Protein AF-X1C363-F1 (afdb_monomer)

Structure (mmCIF, N/CA/C/O backbone):
data_AF-X1C363-F1
#
_entry.id   AF-X1C363-F1
#
loop_
_atom_site.group_PDB
_atom_site.id
_atom_site.type_symbol
_atom_site.label_atom_id
_atom_site.label_alt_id
_atom_site.label_comp_id
_atom_site.label_asym_id
_atom_site.label_entity_id
_atom_site.label_seq_id
_atom_site.pdbx_PDB_ins_code
_atom_site.Cartn_x
_atom_site.Cartn_y
_atom_site.Cartn_z
_atom_site.occupancy
_atom_site.B_iso_or_equiv
_atom_site.auth_seq_id
_atom_site.auth_comp_id
_atom_site.auth_asym_id
_atom_site.auth_atom_id
_atom_site.pdbx_PDB_model_num
ATOM 1 N N . MET A 1 1 ? -0.419 -9.107 3.868 1.00 95.88 1 MET A N 1
ATOM 2 C CA . MET A 1 1 ? -1.852 -9.130 3.495 1.00 95.88 1 MET A CA 1
ATOM 3 C C . MET A 1 1 ? -2.710 -9.905 4.497 1.00 95.88 1 MET A C 1
ATOM 5 O O . MET A 1 1 ? -3.537 -9.276 5.135 1.00 95.88 1 MET A O 1
ATOM 9 N N . TYR A 1 2 ? -2.477 -11.207 4.721 1.00 97.81 2 TYR A N 1
ATOM 10 C CA . TYR A 1 2 ? -3.294 -12.046 5.625 1.00 97.81 2 TYR A CA 1
ATOM 11 C C . TYR A 1 2 ? -3.628 -11.399 6.986 1.00 97.81 2 TYR A C 1
ATOM 13 O O . TYR A 1 2 ? -4.797 -11.293 7.347 1.00 97.81 2 TYR A O 1
ATOM 21 N N . LEU A 1 3 ? -2.616 -10.920 7.725 1.00 97.12 3 LEU A N 1
ATOM 22 C CA . LEU A 1 3 ? -2.814 -10.309 9.049 1.00 97.12 3 LEU A CA 1
ATOM 23 C C . LEU A 1 3 ? -3.705 -9.060 9.011 1.00 97.12 3 LEU A C 1
ATOM 25 O O . LEU A 1 3 ? -4.521 -8.877 9.908 1.00 97.12 3 LEU A O 1
ATOM 29 N N . LEU A 1 4 ? -3.571 -8.232 7.970 1.00 97.44 4 LEU A N 1
ATOM 30 C CA . LEU A 1 4 ? -4.402 -7.045 7.766 1.00 97.44 4 LEU A CA 1
ATOM 31 C C . LEU A 1 4 ? -5.864 -7.445 7.574 1.00 97.44 4 LEU A C 1
ATOM 33 O O . LEU A 1 4 ? -6.743 -6.985 8.291 1.00 97.44 4 LEU A O 1
ATOM 37 N N . THR A 1 5 ? -6.119 -8.329 6.616 1.00 97.06 5 THR A N 1
ATOM 38 C CA . THR A 1 5 ? -7.475 -8.701 6.203 1.00 97.06 5 THR A CA 1
ATOM 39 C C . THR A 1 5 ? -8.186 -9.593 7.216 1.00 97.06 5 THR A C 1
ATOM 41 O O . THR A 1 5 ? -9.412 -9.566 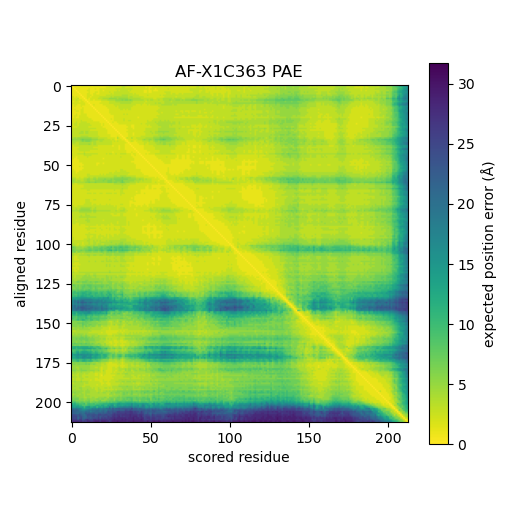7.294 1.00 97.06 5 THR A O 1
ATOM 44 N N . ARG A 1 6 ? -7.444 -10.336 8.049 1.00 97.00 6 ARG A N 1
ATOM 45 C CA . ARG A 1 6 ? -8.011 -11.165 9.127 1.00 97.00 6 ARG A CA 1
ATOM 46 C C . ARG A 1 6 ? -8.767 -10.343 10.164 1.00 97.00 6 ARG A C 1
ATOM 48 O O . ARG A 1 6 ? -9.743 -10.839 10.718 1.00 97.00 6 ARG A O 1
ATOM 55 N N . GLU A 1 7 ? -8.353 -9.101 10.397 1.00 95.19 7 GLU A N 1
ATOM 56 C CA . GLU A 1 7 ? -9.025 -8.189 11.331 1.00 95.19 7 GLU A CA 1
ATOM 57 C C . GLU A 1 7 ? -10.417 -7.746 10.836 1.00 95.19 7 GLU A C 1
ATOM 59 O O . GLU A 1 7 ? -11.214 -7.271 11.643 1.00 95.19 7 GLU A O 1
ATOM 64 N N . PHE A 1 8 ? -10.726 -7.922 9.543 1.00 93.81 8 PHE A N 1
ATOM 65 C CA . PHE A 1 8 ? -11.984 -7.477 8.926 1.00 93.81 8 PHE A CA 1
ATOM 66 C C . PHE A 1 8 ? -12.856 -8.625 8.399 1.00 93.81 8 PHE A C 1
ATOM 68 O O . PHE A 1 8 ? -14.076 -8.561 8.508 1.00 93.81 8 PHE A O 1
ATOM 75 N N . PHE A 1 9 ? -12.247 -9.672 7.833 1.00 93.31 9 PHE A N 1
ATOM 76 C CA . PHE A 1 9 ? -12.953 -10.687 7.035 1.00 93.31 9 PHE A CA 1
ATOM 77 C C . PHE A 1 9 ? -12.790 -12.124 7.558 1.00 93.31 9 PHE A C 1
ATOM 79 O O . PHE A 1 9 ? -13.155 -13.087 6.881 1.00 93.31 9 PHE A O 1
ATOM 86 N N . GLY A 1 10 ? -12.224 -12.292 8.757 1.00 95.38 10 GLY A N 1
ATOM 87 C CA . GLY A 1 10 ? -11.993 -13.605 9.360 1.00 95.38 10 GLY A CA 1
ATOM 88 C C . GLY A 1 10 ? -10.940 -14.441 8.622 1.00 95.38 10 GLY A C 1
ATOM 89 O O . GLY A 1 10 ? -10.137 -13.927 7.844 1.00 95.38 10 GLY A O 1
ATOM 90 N N . TYR A 1 11 ? -10.918 -15.748 8.900 1.00 96.44 11 TYR A N 1
ATOM 91 C CA . TYR A 1 11 ? -9.894 -16.667 8.383 1.00 96.44 11 TYR A CA 1
ATOM 92 C C . TYR A 1 11 ? -9.943 -16.813 6.855 1.00 96.44 11 TYR A C 1
ATOM 94 O O . TYR A 1 11 ? -8.943 -16.573 6.181 1.00 96.44 11 TYR A O 1
ATOM 102 N N . PHE A 1 12 ? -11.109 -17.163 6.302 1.00 95.81 12 PHE A N 1
ATOM 103 C CA . PHE A 1 12 ? -11.252 -17.433 4.869 1.00 95.81 12 PHE A CA 1
ATOM 104 C C . PHE A 1 12 ? -11.033 -16.186 4.015 1.00 95.81 12 PHE A C 1
ATOM 106 O O . PHE A 1 12 ? -10.294 -16.247 3.036 1.00 95.81 12 PHE A O 1
ATOM 113 N N . GLY A 1 13 ? -11.599 -15.041 4.415 1.00 94.50 13 GLY A N 1
ATOM 114 C CA . GLY A 1 13 ? -11.367 -13.780 3.711 1.00 94.50 13 GLY A CA 1
ATOM 115 C C . GLY A 1 13 ? -9.886 -13.409 3.698 1.00 94.50 13 GLY A C 1
ATOM 116 O O . GLY A 1 13 ? -9.344 -13.053 2.656 1.00 94.50 13 GLY A O 1
ATOM 117 N N . ALA A 1 14 ? -9.193 -13.594 4.824 1.00 96.75 14 ALA A N 1
ATOM 118 C CA . ALA A 1 14 ? -7.766 -13.324 4.901 1.00 96.75 14 ALA A CA 1
ATOM 119 C C . ALA A 1 14 ? -6.911 -14.252 4.037 1.00 96.75 14 ALA A C 1
ATOM 121 O O . ALA A 1 14 ? -5.946 -13.791 3.425 1.00 96.75 14 ALA A O 1
ATOM 122 N N . LEU A 1 15 ? -7.250 -15.543 3.992 1.00 97.56 15 LEU A N 1
ATOM 123 C CA . LEU A 1 15 ? -6.563 -16.520 3.155 1.00 97.56 15 LEU A CA 1
ATOM 124 C C . LEU A 1 15 ? -6.723 -16.169 1.671 1.00 97.56 15 LEU A C 1
ATOM 126 O O . LEU A 1 15 ? -5.725 -16.069 0.962 1.00 97.56 15 LEU A O 1
ATOM 130 N N . ILE A 1 16 ? -7.956 -15.904 1.227 1.00 95.81 16 ILE A N 1
ATOM 131 C CA . ILE A 1 16 ? -8.254 -15.529 -0.162 1.00 95.81 16 ILE A CA 1
ATOM 132 C C . ILE A 1 16 ? -7.508 -14.245 -0.538 1.00 95.81 16 ILE A C 1
ATOM 134 O O . ILE A 1 16 ? -6.807 -14.222 -1.548 1.00 95.81 16 ILE A O 1
ATOM 138 N N . SER A 1 17 ? -7.577 -13.198 0.291 1.00 95.81 17 SER A N 1
ATOM 139 C CA . SER A 1 17 ? -6.848 -11.952 0.032 1.00 95.81 17 SER A CA 1
ATOM 140 C C . SER A 1 17 ? -5.336 -12.161 -0.041 1.00 95.81 17 SER A C 1
ATOM 142 O O . SER A 1 17 ? -4.678 -11.547 -0.875 1.00 95.81 17 SER A O 1
ATOM 144 N N . ALA A 1 18 ? -4.764 -13.022 0.805 1.00 96.81 18 ALA A N 1
ATOM 145 C CA . ALA A 1 18 ? -3.335 -13.317 0.775 1.00 96.81 18 ALA A CA 1
ATOM 146 C C . ALA A 1 18 ? -2.914 -14.065 -0.497 1.00 96.81 18 ALA A C 1
ATOM 148 O O . ALA A 1 18 ? -1.895 -13.708 -1.082 1.00 96.81 18 ALA A O 1
ATOM 149 N N . ILE A 1 19 ? -3.710 -15.041 -0.945 1.00 96.62 19 ILE A N 1
ATOM 150 C CA . ILE A 1 19 ? -3.474 -15.776 -2.196 1.00 96.62 19 ILE A CA 1
ATOM 151 C C . ILE A 1 19 ? -3.511 -14.807 -3.381 1.00 96.62 19 ILE A C 1
ATOM 153 O O . ILE A 1 19 ? -2.542 -14.721 -4.129 1.00 96.62 19 ILE A O 1
ATOM 157 N N . PHE A 1 20 ? -4.580 -14.019 -3.517 1.00 95.94 20 PHE A N 1
ATOM 158 C CA . PHE A 1 20 ? -4.697 -13.046 -4.608 1.00 95.94 20 PHE A CA 1
ATOM 159 C C . PHE A 1 20 ? -3.568 -12.016 -4.579 1.00 95.94 20 PHE A C 1
ATOM 161 O O . PHE A 1 20 ? -3.066 -11.631 -5.630 1.00 95.94 20 PHE A O 1
ATOM 168 N N . TYR A 1 21 ? -3.133 -11.601 -3.389 1.00 95.88 21 TYR A N 1
ATOM 169 C CA . TYR A 1 21 ? -2.013 -10.681 -3.256 1.00 95.88 21 TYR A CA 1
ATOM 170 C C . TYR A 1 21 ? -0.701 -11.283 -3.759 1.00 95.88 21 TYR A C 1
ATOM 172 O O . TYR A 1 21 ? -0.023 -10.664 -4.566 1.00 95.88 21 TYR A O 1
ATOM 180 N N . ILE A 1 22 ? -0.349 -12.494 -3.319 1.00 95.25 22 ILE A N 1
ATOM 181 C CA . ILE A 1 22 ? 0.896 -13.163 -3.729 1.00 95.25 22 ILE A CA 1
ATOM 182 C C . ILE A 1 22 ? 0.913 -13.383 -5.244 1.00 95.25 22 ILE A C 1
ATOM 184 O O . ILE A 1 22 ? 1.906 -13.066 -5.892 1.00 95.25 22 ILE A O 1
ATOM 188 N N . TYR A 1 23 ? -0.201 -13.857 -5.805 1.00 95.31 23 TYR A N 1
ATOM 189 C CA . TYR A 1 23 ? -0.328 -14.178 -7.227 1.00 95.31 23 TYR A CA 1
ATOM 190 C C . TYR A 1 23 ? -0.755 -12.994 -8.106 1.00 95.31 23 TYR A C 1
ATOM 192 O O . TYR A 1 23 ? -1.193 -13.203 -9.237 1.00 95.31 23 TYR A O 1
ATOM 200 N N . ALA A 1 24 ? -0.661 -11.753 -7.618 1.00 95.06 24 ALA A N 1
ATOM 201 C CA . ALA A 1 24 ? -0.866 -10.579 -8.460 1.00 95.06 24 ALA A CA 1
ATOM 202 C C . ALA A 1 24 ? 0.147 -10.600 -9.625 1.00 95.06 24 ALA A C 1
ATOM 204 O O . ALA A 1 24 ? 1.350 -10.636 -9.360 1.00 95.06 24 ALA A O 1
ATOM 205 N N . PRO A 1 25 ? -0.287 -10.568 -10.903 1.00 94.25 25 PRO A N 1
ATOM 206 C CA . PRO A 1 25 ? 0.628 -10.732 -12.038 1.00 94.25 25 PRO A CA 1
ATOM 207 C C . PRO A 1 25 ? 1.756 -9.701 -12.069 1.00 94.25 25 PRO A C 1
ATOM 209 O O . PRO A 1 25 ? 2.871 -10.020 -12.472 1.00 94.25 25 PRO A O 1
ATOM 212 N N . TYR A 1 26 ? 1.489 -8.489 -11.577 1.00 92.88 26 TYR A N 1
ATOM 213 C CA . TYR A 1 26 ? 2.479 -7.419 -11.497 1.00 92.88 26 TYR A CA 1
ATOM 214 C C . TYR A 1 26 ? 3.708 -7.794 -10.653 1.00 92.88 26 TYR A C 1
ATOM 216 O O . TYR A 1 26 ? 4.823 -7.447 -11.021 1.00 92.88 26 TYR A O 1
ATOM 224 N N . HIS A 1 27 ? 3.549 -8.596 -9.593 1.00 94.69 27 HIS A N 1
ATOM 225 C CA . HIS A 1 27 ? 4.689 -9.104 -8.820 1.00 94.69 27 HIS A CA 1
ATOM 226 C C . HIS A 1 27 ? 5.633 -9.956 -9.673 1.00 94.69 27 HIS A C 1
ATOM 228 O O . HIS A 1 27 ? 6.851 -9.864 -9.542 1.00 94.69 27 HIS A O 1
ATOM 234 N N . ALA A 1 28 ? 5.077 -10.781 -10.562 1.00 93.75 28 ALA A N 1
ATOM 235 C CA . ALA A 1 28 ? 5.878 -11.586 -11.471 1.00 93.75 28 ALA A CA 1
ATOM 236 C C . ALA A 1 28 ? 6.580 -10.706 -12.516 1.00 93.75 28 ALA A C 1
ATOM 238 O O . ALA A 1 28 ? 7.719 -10.988 -12.873 1.00 93.75 28 ALA A O 1
ATOM 239 N N . VAL A 1 29 ? 5.932 -9.636 -12.989 1.00 94.31 29 VAL A N 1
ATOM 240 C CA . VAL A 1 29 ? 6.547 -8.686 -13.931 1.00 94.31 29 VAL A CA 1
ATOM 241 C C . VAL A 1 29 ? 7.722 -7.975 -13.265 1.00 94.31 29 VAL A C 1
ATOM 243 O O . VAL A 1 29 ? 8.815 -7.943 -13.827 1.00 94.31 29 VAL A O 1
ATOM 246 N N . ASP A 1 30 ? 7.543 -7.482 -12.041 1.00 93.44 30 ASP A N 1
ATOM 247 C CA . ASP A 1 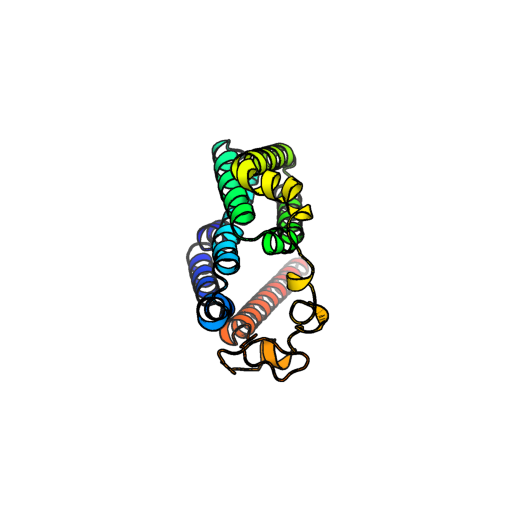30 ? 8.605 -6.788 -11.314 1.00 93.44 30 ASP A CA 1
ATOM 248 C C . A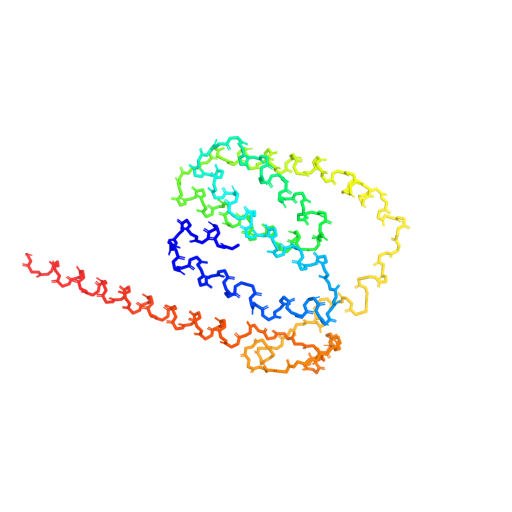SP A 1 30 ? 9.820 -7.675 -11.057 1.00 93.44 30 ASP A C 1
ATOM 250 O O . ASP A 1 30 ? 10.950 -7.224 -11.234 1.00 93.44 30 ASP A O 1
ATOM 254 N N . VAL A 1 31 ? 9.610 -8.942 -10.695 1.00 94.25 31 VAL A N 1
ATOM 255 C CA . VAL A 1 31 ? 10.710 -9.866 -10.388 1.00 94.25 31 VAL A CA 1
ATOM 256 C C . VAL A 1 31 ? 11.355 -10.433 -11.654 1.00 94.25 31 VAL A C 1
ATOM 258 O O . VAL A 1 31 ? 12.578 -10.419 -11.766 1.00 94.25 31 VAL A O 1
ATOM 261 N N . TYR A 1 32 ? 10.562 -10.942 -12.601 1.00 93.81 32 TYR A N 1
ATOM 262 C CA . TYR A 1 32 ? 11.073 -11.745 -13.721 1.00 93.81 32 TYR A CA 1
ATOM 263 C C . TYR A 1 32 ? 11.277 -10.969 -15.022 1.00 93.81 32 TYR A C 1
ATOM 265 O O . TYR A 1 32 ? 12.041 -11.426 -15.868 1.00 93.81 32 TYR A O 1
ATOM 273 N N . VAL A 1 33 ? 10.595 -9.837 -15.210 1.00 93.50 33 VAL A N 1
ATOM 274 C CA . VAL A 1 33 ? 10.723 -9.019 -16.429 1.00 93.50 33 VAL A CA 1
ATOM 275 C C . VAL A 1 33 ? 11.575 -7.789 -16.155 1.00 93.50 33 VAL A C 1
ATOM 277 O O . VAL A 1 33 ? 12.562 -7.555 -16.843 1.00 93.50 33 VAL A O 1
ATOM 280 N N . ARG A 1 34 ? 11.223 -7.015 -15.125 1.00 91.94 34 ARG A N 1
ATOM 281 C CA . ARG A 1 34 ? 11.892 -5.744 -14.818 1.00 91.94 34 ARG A CA 1
ATOM 282 C C . ARG A 1 34 ? 13.112 -5.900 -13.916 1.00 91.94 34 ARG A C 1
ATOM 284 O O . ARG A 1 34 ? 13.942 -4.999 -13.875 1.00 91.94 34 ARG A O 1
ATOM 291 N N . GLY A 1 35 ? 13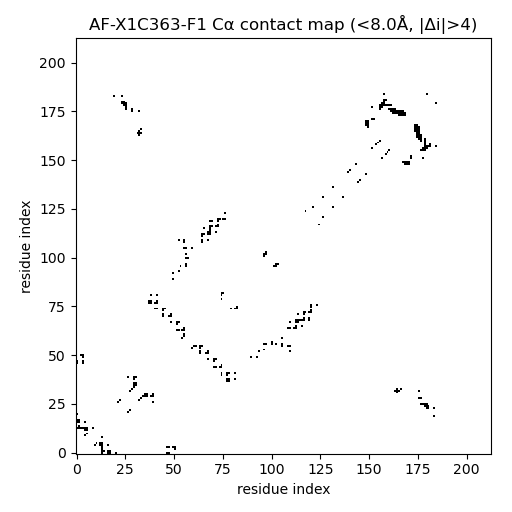.201 -6.991 -13.153 1.00 92.00 35 GLY A N 1
ATOM 292 C CA . GLY A 1 35 ? 14.227 -7.157 -12.119 1.00 92.00 35 GLY A CA 1
ATOM 293 C C . GLY A 1 35 ? 14.191 -6.060 -11.041 1.00 92.00 35 GLY A C 1
ATOM 294 O O . GLY A 1 35 ? 15.199 -5.804 -10.385 1.00 92.00 35 GLY A O 1
ATOM 295 N N . SER A 1 36 ? 13.046 -5.396 -10.846 1.00 92.00 36 SER A N 1
ATOM 296 C CA . SER A 1 36 ? 12.873 -4.249 -9.948 1.00 92.00 36 SER A CA 1
ATOM 297 C C . SER A 1 36 ? 12.622 -4.709 -8.509 1.00 92.00 36 SER A C 1
ATOM 299 O O . SER A 1 36 ? 11.562 -4.482 -7.926 1.00 92.00 36 SER A O 1
ATOM 301 N N . LEU A 1 37 ? 13.611 -5.379 -7.912 1.00 93.38 37 LEU A N 1
ATOM 302 C CA . LEU A 1 37 ? 13.497 -5.949 -6.560 1.00 93.38 37 LEU A CA 1
ATOM 303 C C . LEU A 1 37 ? 13.205 -4.892 -5.482 1.00 93.38 37 LEU A C 1
ATOM 305 O O . LEU A 1 37 ? 12.528 -5.174 -4.496 1.00 93.38 37 LEU A O 1
ATOM 309 N N . ASN A 1 38 ? 13.686 -3.668 -5.692 1.00 93.19 38 ASN A N 1
ATOM 310 C CA . ASN A 1 38 ? 13.411 -2.511 -4.848 1.00 93.19 38 ASN A CA 1
ATOM 311 C C . ASN A 1 38 ? 11.909 -2.162 -4.792 1.00 93.19 38 ASN A C 1
ATOM 313 O O . ASN A 1 38 ? 11.379 -1.933 -3.707 1.00 93.19 38 ASN A O 1
ATOM 317 N N . GLU A 1 39 ? 11.218 -2.164 -5.937 1.00 94.31 39 GLU A N 1
ATOM 318 C CA . GLU A 1 39 ? 9.767 -1.954 -6.035 1.00 94.31 39 GLU A CA 1
ATOM 319 C C . GLU A 1 39 ? 9.018 -3.154 -5.444 1.00 94.31 39 GLU A C 1
ATOM 321 O O . GLU A 1 39 ? 8.114 -2.990 -4.621 1.00 94.31 39 GLU A O 1
ATOM 326 N N . PHE A 1 40 ? 9.475 -4.367 -5.767 1.00 95.19 40 PHE A N 1
ATOM 327 C CA . PHE A 1 40 ? 8.886 -5.602 -5.262 1.00 95.19 40 PHE A CA 1
ATOM 328 C C . PHE A 1 40 ? 8.884 -5.679 -3.724 1.00 95.19 40 PHE A C 1
ATOM 330 O O . PHE A 1 40 ? 7.874 -6.045 -3.117 1.00 95.19 40 PHE A O 1
ATOM 337 N N . PHE A 1 41 ? 9.973 -5.277 -3.057 1.00 95.12 41 PHE A N 1
ATOM 338 C CA . PHE A 1 41 ? 10.024 -5.251 -1.593 1.00 95.12 41 PHE A CA 1
ATOM 339 C C . PHE A 1 41 ? 9.024 -4.273 -0.971 1.00 95.12 41 PHE A C 1
ATOM 341 O O . PHE A 1 41 ? 8.489 -4.562 0.102 1.00 95.12 41 PHE A O 1
ATOM 348 N N . CYS A 1 42 ? 8.683 -3.167 -1.640 1.00 96.00 42 CYS A N 1
ATOM 349 C CA . CYS A 1 42 ? 7.651 -2.255 -1.147 1.00 96.00 42 CYS A CA 1
ATOM 350 C C . CYS A 1 42 ? 6.299 -2.954 -0.966 1.00 96.00 42 CYS A C 1
ATOM 352 O O . CYS A 1 42 ? 5.602 -2.678 0.013 1.00 96.00 42 CYS A O 1
ATOM 354 N N . PHE A 1 43 ? 5.948 -3.913 -1.827 1.00 94.94 43 PHE A N 1
ATOM 355 C CA . PHE A 1 43 ? 4.718 -4.696 -1.682 1.00 94.94 43 PHE A CA 1
ATOM 356 C C . PHE A 1 43 ? 4.711 -5.572 -0.419 1.00 94.94 43 PHE A C 1
ATOM 358 O O . PHE A 1 43 ? 3.662 -5.840 0.161 1.00 94.94 43 PHE A O 1
ATOM 365 N N . ILE A 1 44 ? 5.863 -5.951 0.127 1.00 94.69 44 ILE A N 1
ATOM 366 C CA . ILE A 1 44 ? 5.897 -6.639 1.425 1.00 94.69 44 ILE A CA 1
ATOM 367 C C . ILE A 1 44 ? 5.503 -5.666 2.546 1.00 94.69 44 ILE A C 1
ATOM 369 O O . ILE A 1 44 ? 4.681 -5.991 3.413 1.00 94.69 44 ILE A O 1
ATOM 373 N N . TRP A 1 45 ? 6.063 -4.456 2.510 1.00 96.62 45 TRP A N 1
ATOM 374 C CA . TRP A 1 45 ? 5.918 -3.464 3.575 1.00 96.62 45 TRP A CA 1
ATOM 375 C C . TRP A 1 45 ? 4.545 -2.796 3.588 1.00 96.62 45 TRP A C 1
ATOM 377 O O . TRP A 1 45 ? 4.018 -2.528 4.664 1.00 96.62 45 TRP A O 1
ATOM 387 N N . LEU A 1 46 ? 3.913 -2.578 2.432 1.00 96.31 46 LEU A N 1
ATOM 388 C CA . LEU A 1 46 ? 2.650 -1.836 2.344 1.00 96.31 46 LEU A CA 1
ATOM 389 C C . LEU A 1 46 ? 1.506 -2.459 3.170 1.00 96.31 46 LEU A C 1
ATOM 391 O O . LEU A 1 46 ? 0.961 -1.770 4.040 1.00 96.31 46 LEU A O 1
ATOM 395 N N . PRO A 1 47 ? 1.152 -3.754 3.025 1.00 97.19 47 PRO A N 1
ATOM 396 C CA . PRO A 1 47 ? 0.141 -4.370 3.883 1.00 97.19 47 PRO A CA 1
ATOM 397 C C . PRO A 1 47 ? 0.543 -4.393 5.362 1.00 97.19 47 PRO A C 1
ATOM 399 O O . PRO A 1 47 ? -0.329 -4.362 6.231 1.00 97.19 47 PRO A O 1
ATOM 402 N N . ALA A 1 48 ? 1.844 -4.479 5.654 1.00 97.88 48 ALA A N 1
ATOM 403 C CA . ALA A 1 48 ? 2.365 -4.490 7.016 1.00 97.88 48 ALA A CA 1
ATOM 404 C C . ALA A 1 48 ? 2.217 -3.113 7.687 1.00 97.88 48 ALA A C 1
ATOM 406 O O . ALA A 1 48 ? 1.806 -3.045 8.844 1.00 97.88 48 ALA A O 1
ATOM 407 N N . ILE A 1 49 ? 2.445 -2.024 6.943 1.00 98.31 49 ILE A N 1
ATOM 408 C CA . ILE A 1 49 ? 2.205 -0.639 7.371 1.00 98.31 49 ILE A CA 1
ATOM 409 C C . ILE A 1 49 ? 0.719 -0.430 7.656 1.00 98.31 49 ILE A C 1
ATOM 411 O O . ILE A 1 49 ? 0.366 0.006 8.751 1.00 98.31 49 ILE A O 1
ATOM 415 N N . PHE A 1 50 ? -0.169 -0.798 6.725 1.00 98.19 50 PHE A N 1
ATOM 416 C CA . PHE A 1 50 ? -1.615 -0.662 6.937 1.00 98.19 50 PHE A CA 1
ATOM 417 C C . PHE A 1 50 ? -2.097 -1.434 8.171 1.00 98.19 50 PHE A C 1
ATOM 419 O O . PHE A 1 50 ? -2.908 -0.919 8.947 1.00 98.19 50 PHE A O 1
ATOM 426 N N . TRP A 1 51 ? -1.564 -2.641 8.384 1.00 98.38 51 TRP A N 1
ATOM 427 C CA . TRP A 1 51 ? -1.867 -3.453 9.561 1.00 98.38 51 TRP A CA 1
ATOM 428 C C . TRP A 1 51 ? -1.326 -2.822 10.846 1.00 98.38 51 TRP A C 1
ATOM 430 O O . TRP A 1 51 ? -2.070 -2.695 11.816 1.00 98.38 51 TRP A O 1
ATOM 440 N N . ALA A 1 52 ? -0.072 -2.369 10.858 1.00 98.12 52 ALA A N 1
ATOM 441 C CA . ALA A 1 52 ? 0.533 -1.737 12.026 1.00 98.12 52 ALA A CA 1
ATOM 442 C C . ALA A 1 52 ? -0.198 -0.442 12.415 1.00 98.12 52 ALA A C 1
ATOM 444 O O . ALA A 1 52 ? -0.470 -0.239 13.597 1.00 98.12 52 ALA A O 1
ATOM 445 N N . ILE A 1 53 ? -0.606 0.381 11.439 1.00 98.12 53 ILE A N 1
ATOM 446 C CA . ILE A 1 53 ? -1.456 1.560 11.673 1.00 98.12 53 ILE A CA 1
ATOM 447 C C . ILE A 1 53 ? -2.782 1.133 12.304 1.00 98.12 53 ILE A C 1
ATOM 449 O O . ILE A 1 53 ? -3.175 1.685 13.329 1.00 98.12 53 ILE A O 1
ATOM 453 N N . TYR A 1 54 ? -3.458 0.126 11.742 1.00 97.94 54 TYR A N 1
ATOM 454 C CA . TYR A 1 54 ? -4.721 -0.365 12.294 1.00 97.94 54 TYR A CA 1
ATOM 455 C C . TYR A 1 54 ? -4.577 -0.816 13.753 1.00 97.94 54 TYR A C 1
ATOM 457 O O . TYR A 1 54 ? -5.359 -0.402 14.610 1.00 97.94 54 TYR A O 1
ATOM 465 N N . LYS A 1 55 ? -3.551 -1.616 14.061 1.00 97.50 55 LYS A N 1
ATOM 466 C CA . LYS A 1 55 ? -3.294 -2.094 15.425 1.00 97.50 55 LYS A CA 1
ATOM 467 C C . LYS A 1 55 ? -2.919 -0.960 16.373 1.00 97.50 55 LYS A C 1
ATOM 469 O O . LYS A 1 55 ? -3.403 -0.945 17.503 1.00 97.50 55 LYS A O 1
ATOM 474 N N . LEU A 1 56 ? -2.130 0.012 15.914 1.00 97.19 56 LEU A N 1
ATOM 475 C CA . LEU A 1 56 ? -1.771 1.190 16.699 1.00 97.19 56 LEU A CA 1
ATOM 476 C C . LEU A 1 56 ? -3.004 2.039 17.040 1.00 97.19 56 LEU A C 1
ATOM 478 O O . LEU A 1 56 ? -3.162 2.434 18.191 1.00 97.19 56 LEU A O 1
ATOM 482 N N . VAL A 1 57 ? -3.904 2.277 16.079 1.00 96.75 57 VAL A N 1
ATOM 483 C CA . VAL A 1 57 ? -5.137 3.056 16.300 1.00 96.75 57 VAL A CA 1
ATOM 484 C C . VAL A 1 57 ? -6.130 2.295 17.186 1.00 96.75 57 VAL A C 1
ATOM 486 O O . VAL A 1 57 ? -6.756 2.885 18.067 1.00 96.75 57 VAL A O 1
ATOM 489 N N . LYS A 1 58 ? -6.280 0.983 16.980 1.00 95.88 58 LYS A N 1
ATOM 490 C CA . LYS A 1 58 ? -7.224 0.147 17.734 1.00 95.88 58 LYS A CA 1
ATOM 491 C C . LYS A 1 58 ? -6.772 -0.075 19.177 1.00 95.88 58 LYS A C 1
ATOM 493 O O . LYS A 1 58 ? -7.566 0.152 20.090 1.00 95.88 58 LYS A O 1
ATOM 498 N N . GLU A 1 59 ? -5.524 -0.500 19.378 1.00 94.75 59 GLU A N 1
ATOM 499 C CA . GLU A 1 59 ? -5.011 -0.968 20.674 1.00 94.75 59 GLU A CA 1
ATOM 500 C C . GLU A 1 59 ? -4.197 0.072 21.450 1.00 94.75 59 GLU A C 1
ATOM 502 O O . GLU A 1 59 ? -4.020 -0.101 22.651 1.00 94.75 59 GLU A O 1
ATOM 507 N N . GLU A 1 60 ? -3.673 1.118 20.799 1.00 92.00 60 GLU A N 1
ATOM 508 C CA . GLU A 1 60 ? -2.882 2.193 21.432 1.00 92.00 60 GLU A CA 1
ATOM 509 C C . GLU A 1 60 ? -1.629 1.706 22.194 1.00 92.00 60 GLU A C 1
ATOM 511 O O . GLU A 1 60 ? -1.062 2.412 23.030 1.00 92.00 60 GLU A O 1
ATOM 516 N N . LYS A 1 61 ? -1.147 0.493 21.892 1.00 93.81 61 LYS A N 1
ATOM 517 C CA . LYS A 1 61 ? 0.046 -0.082 22.528 1.00 93.81 61 LYS A CA 1
ATOM 518 C C . LYS A 1 61 ? 1.328 0.472 21.913 1.00 93.81 61 LYS A C 1
ATOM 520 O O . LYS A 1 61 ? 1.499 0.469 20.694 1.00 93.81 61 LYS A O 1
ATOM 525 N N . LYS A 1 62 ? 2.291 0.821 22.774 1.00 92.81 62 LYS A N 1
ATOM 526 C CA . LYS A 1 62 ? 3.602 1.369 22.377 1.00 92.81 62 LYS A CA 1
ATOM 527 C C . LYS A 1 62 ? 4.404 0.449 21.452 1.00 92.81 62 LYS A C 1
ATOM 529 O O . LYS A 1 62 ? 5.156 0.947 20.627 1.00 92.81 62 LYS A O 1
ATOM 534 N N . ILE A 1 63 ? 4.225 -0.873 21.535 1.00 96.69 63 ILE A N 1
ATOM 535 C CA . ILE A 1 63 ? 4.916 -1.821 20.645 1.00 96.69 63 ILE A CA 1
ATOM 536 C C . ILE A 1 63 ? 4.628 -1.543 19.161 1.00 96.69 63 ILE A C 1
ATOM 538 O O . ILE A 1 63 ? 5.525 -1.647 18.329 1.00 96.69 63 ILE A O 1
ATOM 542 N N . PHE A 1 64 ? 3.407 -1.108 18.827 1.00 97.06 64 PHE A N 1
ATOM 543 C CA . PHE A 1 64 ? 3.039 -0.811 17.444 1.00 97.06 64 PHE A CA 1
ATOM 544 C C . PHE A 1 64 ? 3.661 0.485 16.921 1.00 97.06 64 PHE A C 1
ATOM 546 O O . PHE A 1 64 ? 3.759 0.637 15.709 1.00 97.06 64 PHE A O 1
ATOM 553 N N . ILE A 1 65 ? 4.147 1.369 17.802 1.00 97.44 65 ILE A N 1
ATOM 554 C CA . ILE A 1 65 ? 4.954 2.531 17.402 1.00 97.44 65 ILE A CA 1
ATOM 555 C C . ILE A 1 65 ? 6.252 2.027 16.772 1.00 97.44 65 ILE A C 1
ATOM 557 O O . ILE A 1 65 ? 6.572 2.379 15.640 1.00 97.44 65 ILE A O 1
ATOM 561 N N . PHE A 1 66 ? 6.964 1.132 17.463 1.00 97.81 66 PHE A N 1
ATOM 562 C CA . PHE A 1 66 ? 8.214 0.554 16.967 1.00 97.81 66 PHE A CA 1
ATOM 563 C C . PHE A 1 66 ? 8.001 -0.287 15.705 1.00 97.81 66 PHE A C 1
ATOM 565 O O . PHE A 1 66 ? 8.721 -0.104 14.729 1.00 97.81 66 PHE A O 1
ATOM 572 N N . ILE A 1 67 ? 6.976 -1.148 15.682 1.00 98.19 67 ILE A N 1
ATOM 573 C CA . ILE A 1 67 ? 6.655 -1.975 14.505 1.00 98.19 67 ILE A CA 1
ATOM 574 C C . ILE A 1 67 ? 6.353 -1.097 13.282 1.00 98.19 67 ILE A C 1
ATOM 576 O O . ILE A 1 67 ? 6.910 -1.327 12.210 1.00 98.19 67 ILE A O 1
ATOM 580 N N . LEU A 1 68 ? 5.502 -0.075 13.437 1.00 98.44 68 LEU A N 1
ATOM 581 C CA . LEU A 1 68 ? 5.178 0.844 12.346 1.00 98.44 68 LEU A CA 1
ATOM 582 C C . LEU A 1 68 ? 6.422 1.597 11.865 1.00 98.44 68 LEU A C 1
ATOM 584 O O . LEU A 1 68 ? 6.629 1.723 10.662 1.00 98.44 68 LEU A O 1
ATOM 588 N N . SER A 1 69 ? 7.262 2.053 12.795 1.00 98.31 69 SER A N 1
ATOM 589 C CA . SER A 1 69 ? 8.499 2.766 12.466 1.00 98.31 69 SER A CA 1
ATOM 590 C C . SER A 1 69 ? 9.460 1.905 11.647 1.00 98.31 69 SER A C 1
ATOM 592 O O . SER A 1 69 ? 10.037 2.392 10.683 1.00 98.31 69 SER A O 1
ATOM 594 N N . ILE A 1 70 ? 9.603 0.623 11.997 1.00 98.31 70 ILE A N 1
ATOM 595 C CA . ILE A 1 70 ? 10.453 -0.326 11.266 1.00 98.31 70 ILE A CA 1
ATOM 596 C C . ILE A 1 70 ? 9.922 -0.543 9.846 1.00 98.31 70 ILE A C 1
ATOM 598 O O . ILE A 1 70 ? 10.690 -0.472 8.891 1.00 98.31 70 ILE A O 1
ATOM 602 N N . PHE A 1 71 ? 8.615 -0.767 9.676 1.00 98.25 71 PHE A N 1
ATOM 603 C CA . PHE A 1 71 ? 8.054 -0.978 8.339 1.00 98.25 71 PHE A CA 1
ATOM 604 C C . PHE A 1 71 ? 8.109 0.276 7.463 1.00 98.25 71 PHE A C 1
ATOM 606 O O . PHE A 1 71 ? 8.395 0.168 6.272 1.00 98.25 71 PHE A O 1
ATOM 613 N N . LEU A 1 72 ? 7.877 1.462 8.035 1.00 98.06 72 LEU A N 1
ATOM 614 C CA . LEU A 1 72 ? 8.066 2.726 7.321 1.00 98.06 72 LEU A CA 1
ATOM 615 C C . LEU A 1 72 ? 9.536 2.929 6.929 1.00 98.06 72 LEU A C 1
ATOM 617 O O . LEU A 1 72 ? 9.802 3.341 5.801 1.00 98.06 72 LEU A O 1
ATOM 621 N N . ALA A 1 73 ? 10.482 2.579 7.805 1.00 97.75 73 ALA A N 1
ATOM 622 C CA . ALA A 1 73 ? 11.907 2.691 7.512 1.00 97.75 73 ALA A CA 1
ATOM 623 C C . ALA A 1 73 ? 12.304 1.739 6.382 1.00 97.75 73 ALA A C 1
ATOM 625 O O . ALA A 1 73 ? 12.983 2.155 5.450 1.00 97.75 73 ALA A O 1
ATOM 626 N N . PHE A 1 74 ? 11.821 0.493 6.395 1.00 97.44 74 PHE A N 1
ATOM 627 C CA . PHE A 1 74 ? 12.054 -0.432 5.288 1.00 97.44 74 PHE A CA 1
ATOM 628 C C . PHE A 1 74 ? 11.425 0.036 3.978 1.00 97.44 74 PHE A C 1
ATOM 630 O O . PHE A 1 74 ? 12.058 -0.112 2.936 1.00 97.44 74 PHE A O 1
ATOM 637 N N . LEU A 1 75 ? 10.238 0.649 4.000 1.00 97.31 75 LEU A N 1
ATOM 638 C CA . LEU A 1 75 ? 9.656 1.239 2.793 1.00 97.31 75 LEU A CA 1
ATOM 639 C C . LEU A 1 75 ? 10.538 2.372 2.242 1.00 97.31 75 LEU A C 1
ATOM 641 O O . LEU A 1 75 ? 10.829 2.378 1.046 1.00 97.31 75 LEU A O 1
ATOM 645 N N . LEU A 1 76 ? 10.995 3.278 3.115 1.00 95.94 76 LEU A N 1
ATOM 646 C CA . LEU A 1 76 ? 11.894 4.386 2.770 1.00 95.94 76 LEU A CA 1
ATOM 647 C C . LEU A 1 76 ? 13.230 3.898 2.202 1.00 95.94 76 LEU A C 1
ATOM 649 O O . LEU A 1 76 ? 13.708 4.442 1.214 1.00 95.94 76 LEU A O 1
ATOM 653 N N . LEU A 1 77 ? 13.804 2.851 2.792 1.00 95.88 77 LEU A N 1
ATOM 654 C CA . LEU A 1 77 ? 15.054 2.248 2.330 1.00 95.88 77 LEU A CA 1
ATOM 655 C C . LEU A 1 77 ? 14.884 1.410 1.053 1.00 95.88 77 LEU A C 1
ATOM 657 O O . LEU A 1 77 ? 15.868 1.169 0.362 1.00 95.88 77 LEU A O 1
ATOM 661 N N .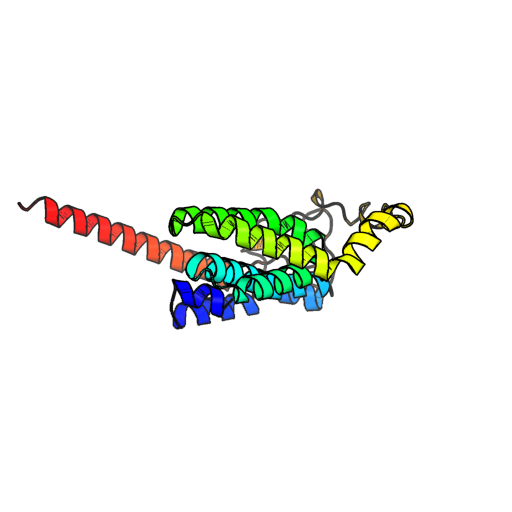 SER A 1 78 ? 13.665 0.958 0.738 1.00 95.56 78 SER A N 1
ATOM 662 C CA . SER A 1 78 ? 13.406 0.135 -0.450 1.00 95.56 78 SER A CA 1
ATOM 663 C C . SER A 1 78 ? 13.271 0.990 -1.708 1.00 95.56 78 SER A C 1
ATOM 665 O O . SER A 1 78 ? 14.001 0.775 -2.671 1.00 95.56 78 SER A O 1
ATOM 667 N N . HIS A 1 79 ? 12.336 1.949 -1.735 1.00 93.12 79 HIS A N 1
ATOM 668 C CA . HIS A 1 79 ? 12.051 2.701 -2.961 1.00 93.12 79 HIS A CA 1
ATOM 669 C C . HIS A 1 79 ? 11.372 4.053 -2.691 1.00 93.12 79 HIS A C 1
ATOM 671 O O . HIS A 1 79 ? 10.178 4.127 -2.395 1.00 93.12 79 HIS A O 1
ATOM 677 N N . ASN A 1 80 ? 12.097 5.153 -2.914 1.00 90.75 80 ASN A N 1
ATOM 678 C CA . ASN A 1 80 ? 11.599 6.515 -2.665 1.00 90.75 80 ASN A CA 1
ATOM 679 C C . ASN A 1 80 ? 10.341 6.865 -3.482 1.00 90.75 80 ASN A C 1
ATOM 681 O O . ASN A 1 80 ? 9.396 7.440 -2.946 1.00 90.75 80 ASN A O 1
ATOM 685 N N . VAL A 1 81 ? 10.286 6.480 -4.764 1.00 90.25 81 VAL A N 1
ATOM 686 C CA . VAL A 1 81 ? 9.095 6.736 -5.604 1.00 90.25 81 VAL A CA 1
ATOM 687 C C . VAL A 1 81 ? 7.854 6.010 -5.072 1.00 90.25 81 VAL A C 1
ATOM 689 O O . VAL A 1 81 ? 6.782 6.606 -5.029 1.00 90.25 81 VAL A O 1
ATOM 692 N N . MET A 1 82 ? 7.985 4.770 -4.586 1.00 94.19 82 MET A N 1
ATOM 693 C CA . MET A 1 82 ? 6.862 4.035 -3.993 1.00 94.19 82 MET A CA 1
ATOM 694 C C . MET A 1 82 ? 6.373 4.700 -2.708 1.00 94.19 82 MET A C 1
ATOM 696 O O . MET A 1 82 ? 5.170 4.782 -2.484 1.00 94.19 82 MET A O 1
ATOM 700 N N . VAL A 1 83 ? 7.275 5.248 -1.887 1.00 94.88 83 VAL A N 1
ATOM 701 C CA . VAL A 1 83 ? 6.877 6.056 -0.723 1.00 94.88 83 VAL A CA 1
ATOM 702 C C . VAL A 1 83 ? 5.995 7.220 -1.175 1.00 94.88 83 VAL A C 1
ATOM 704 O O . VAL A 1 83 ? 4.894 7.388 -0.653 1.00 94.88 83 VAL A O 1
ATOM 707 N N . MET A 1 84 ? 6.438 7.988 -2.175 1.00 92.44 84 MET A N 1
ATOM 708 C CA . MET A 1 84 ? 5.674 9.124 -2.706 1.00 92.44 84 MET A CA 1
ATOM 709 C C . MET A 1 84 ? 4.308 8.694 -3.253 1.00 92.44 84 MET A C 1
ATOM 711 O O . MET A 1 84 ? 3.306 9.351 -2.977 1.00 92.44 84 MET A O 1
ATOM 715 N N . LEU A 1 85 ? 4.260 7.572 -3.976 1.00 93.94 85 LEU A N 1
ATOM 716 C CA . LEU A 1 85 ? 3.040 7.036 -4.575 1.00 93.94 85 LEU A CA 1
ATOM 717 C C . LEU A 1 85 ? 2.027 6.548 -3.527 1.00 93.94 85 LEU A C 1
ATOM 719 O O . LEU A 1 85 ? 0.826 6.745 -3.699 1.00 93.94 85 LEU A O 1
ATOM 723 N N . PHE A 1 86 ? 2.489 5.949 -2.425 1.00 96.06 86 PHE A N 1
ATOM 724 C CA . PHE A 1 86 ? 1.613 5.367 -1.402 1.00 96.06 86 PHE A CA 1
ATOM 725 C C . PHE A 1 86 ? 1.306 6.285 -0.213 1.00 96.06 86 PHE A C 1
ATOM 727 O O . PHE A 1 86 ? 0.382 5.976 0.544 1.00 96.06 86 PHE A O 1
ATOM 734 N N . ILE A 1 87 ? 1.990 7.425 -0.047 1.00 95.62 87 ILE A N 1
ATOM 735 C CA . ILE A 1 87 ? 1.648 8.430 0.979 1.00 95.62 87 ILE A CA 1
ATOM 736 C C . ILE A 1 87 ? 0.157 8.813 0.939 1.00 95.62 87 ILE A C 1
ATOM 738 O O . ILE A 1 87 ? -0.474 8.761 1.999 1.00 95.62 87 ILE A O 1
ATOM 742 N N . PRO A 1 88 ? -0.454 9.139 -0.222 1.00 96.75 88 PRO A N 1
ATOM 743 C CA . PRO A 1 88 ? -1.877 9.468 -0.284 1.00 96.75 88 PRO A CA 1
ATOM 744 C C . PRO A 1 88 ? -2.773 8.327 0.212 1.00 96.75 88 PRO A C 1
ATOM 746 O O . PRO A 1 88 ? -3.718 8.566 0.961 1.00 96.75 88 PRO A O 1
ATOM 749 N N . SER A 1 89 ? -2.456 7.077 -0.143 1.00 97.38 89 SER A N 1
ATOM 750 C CA . SER A 1 89 ? -3.207 5.898 0.305 1.00 97.38 89 SER A CA 1
ATOM 751 C C . SER A 1 89 ? -3.052 5.648 1.808 1.00 97.38 89 SER A C 1
ATOM 753 O O . SER A 1 89 ? -4.034 5.346 2.485 1.00 97.38 89 SER A O 1
ATOM 755 N N . ILE A 1 90 ? -1.842 5.810 2.353 1.00 97.75 90 ILE A N 1
ATOM 756 C CA . ILE A 1 90 ? -1.570 5.716 3.796 1.00 97.75 90 ILE A CA 1
ATOM 757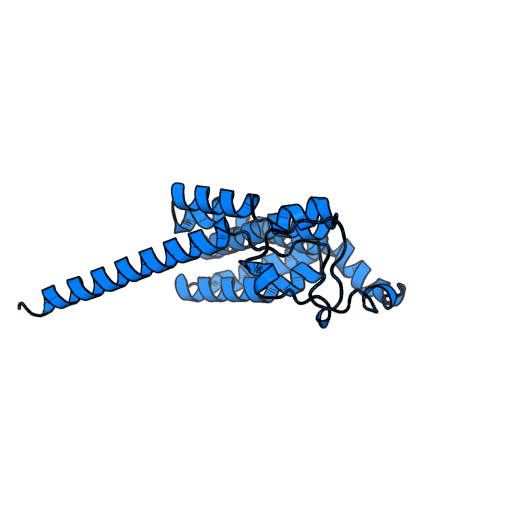 C C . ILE A 1 90 ? -2.326 6.809 4.552 1.00 97.75 90 ILE A C 1
ATOM 759 O O . ILE A 1 90 ? -2.966 6.527 5.564 1.00 97.75 90 ILE A O 1
ATOM 763 N N . PHE A 1 91 ? -2.310 8.041 4.045 1.00 97.44 91 PHE A N 1
ATOM 764 C CA . PHE A 1 91 ? -3.045 9.152 4.634 1.00 97.44 91 PHE A CA 1
ATOM 765 C C . PHE A 1 91 ? -4.558 8.901 4.622 1.00 97.44 91 PHE A C 1
ATOM 767 O O . PHE A 1 91 ? -5.202 9.005 5.666 1.00 97.44 91 PHE A O 1
ATOM 774 N N . ALA A 1 92 ? -5.116 8.489 3.480 1.00 98.00 92 ALA A N 1
ATOM 775 C CA . ALA A 1 92 ? -6.528 8.135 3.362 1.00 98.00 92 ALA A CA 1
ATOM 776 C C . ALA A 1 92 ? -6.920 7.015 4.339 1.00 98.00 92 ALA A C 1
ATOM 778 O O . ALA A 1 92 ? -7.963 7.097 4.986 1.00 98.00 92 ALA A O 1
ATOM 779 N N . TRP A 1 93 ? -6.060 6.006 4.511 1.00 97.75 93 TRP A N 1
ATOM 780 C CA . TRP A 1 93 ? -6.266 4.935 5.484 1.00 97.75 93 TRP A CA 1
ATOM 781 C C . TRP A 1 93 ? -6.284 5.441 6.930 1.00 97.75 93 TRP A C 1
ATOM 783 O O . TRP A 1 93 ? -7.169 5.074 7.701 1.00 97.75 93 TRP A O 1
ATOM 793 N N . ILE A 1 94 ? -5.346 6.317 7.302 1.00 97.44 94 ILE A N 1
ATOM 794 C CA . ILE A 1 94 ? -5.299 6.929 8.637 1.00 97.44 94 ILE A CA 1
ATOM 795 C C . ILE A 1 94 ? -6.581 7.726 8.902 1.00 97.44 94 ILE A C 1
ATOM 797 O O . ILE A 1 94 ? -7.218 7.529 9.938 1.00 97.44 94 ILE A O 1
ATOM 801 N N . VAL A 1 95 ? -6.990 8.580 7.957 1.00 97.12 95 VAL A N 1
ATOM 802 C CA . VAL A 1 95 ? -8.221 9.380 8.056 1.00 97.12 95 VAL A CA 1
ATOM 803 C C . VAL A 1 95 ? -9.441 8.474 8.206 1.00 97.12 95 VAL A C 1
ATOM 805 O O . VAL A 1 95 ? -10.237 8.663 9.127 1.00 97.12 95 VAL A O 1
ATOM 808 N N . PHE A 1 96 ? -9.554 7.449 7.359 1.00 97.19 96 PHE A N 1
ATOM 809 C CA . PHE A 1 96 ? -10.624 6.459 7.436 1.00 97.19 96 PHE A CA 1
ATOM 810 C C . PHE A 1 96 ? -10.696 5.806 8.821 1.00 97.19 96 PHE A C 1
ATOM 812 O O . PHE A 1 96 ? -11.768 5.768 9.421 1.00 97.19 96 PHE A O 1
ATOM 819 N N . LEU A 1 97 ? -9.568 5.344 9.371 1.00 97.00 97 LEU A N 1
ATOM 820 C CA . LEU A 1 97 ? -9.539 4.684 10.677 1.00 97.00 97 LEU A CA 1
ATOM 821 C C . LEU A 1 97 ? -9.888 5.618 11.834 1.00 97.00 97 LEU A C 1
ATOM 823 O O . LEU A 1 97 ? -10.585 5.197 12.757 1.00 97.00 97 LEU A O 1
ATOM 827 N N . ILE A 1 98 ? -9.436 6.872 11.792 1.00 95.81 98 ILE A N 1
ATOM 828 C CA . ILE A 1 98 ? -9.768 7.875 12.813 1.00 95.81 98 ILE A CA 1
ATOM 829 C C . ILE A 1 98 ? -11.275 8.130 12.832 1.00 95.81 98 ILE A C 1
ATOM 831 O O . ILE A 1 98 ? -11.867 8.166 13.911 1.00 95.81 98 ILE A O 1
ATOM 835 N N . ILE A 1 99 ? -11.896 8.267 11.657 1.00 96.00 99 ILE A N 1
ATOM 836 C CA . ILE A 1 99 ? -13.341 8.490 11.519 1.00 96.00 99 ILE A CA 1
ATOM 837 C C . ILE A 1 99 ? -14.117 7.241 11.949 1.00 96.00 99 ILE A C 1
ATOM 839 O O . ILE A 1 99 ? -15.040 7.334 12.757 1.00 96.00 99 ILE A O 1
ATOM 843 N N . TYR A 1 100 ? -13.722 6.068 11.450 1.00 95.38 100 TYR A N 1
ATOM 844 C CA . TYR A 1 100 ? -14.411 4.801 11.692 1.00 95.38 100 TYR A CA 1
ATOM 845 C C . TYR A 1 100 ? -14.351 4.372 13.163 1.00 95.38 100 TYR A C 1
ATOM 847 O O . TYR A 1 100 ? -15.367 4.000 13.745 1.00 95.38 100 TYR A O 1
ATOM 855 N N . LEU A 1 101 ? -13.174 4.463 13.792 1.00 94.69 101 LEU A N 1
ATOM 856 C CA . LEU A 1 101 ? -12.980 4.093 15.198 1.00 94.69 101 LEU A CA 1
ATOM 857 C C . LEU A 1 101 ? -13.266 5.250 16.166 1.00 94.69 101 LEU A C 1
ATOM 859 O O . LEU A 1 101 ? -13.264 5.033 17.375 1.00 94.69 101 LEU A O 1
ATOM 863 N N . LYS A 1 102 ? -13.503 6.468 15.655 1.00 93.94 102 LYS A N 1
ATOM 864 C CA . LYS A 1 102 ? -13.708 7.703 16.434 1.00 93.94 102 LYS A CA 1
ATOM 865 C C . LYS A 1 102 ? -12.571 7.984 17.432 1.00 93.94 102 LYS A C 1
ATOM 867 O O . LYS A 1 102 ? -12.802 8.465 18.541 1.00 93.94 102 LYS A O 1
ATOM 872 N N . LYS A 1 103 ? -11.325 7.690 17.040 1.00 92.06 103 LYS A N 1
ATOM 873 C CA . LYS A 1 103 ? -10.117 7.830 17.875 1.00 92.06 103 LYS A CA 1
ATOM 874 C C . LYS A 1 103 ? -9.099 8.772 17.235 1.00 92.06 103 LYS A C 1
ATOM 876 O O . LYS A 1 103 ? -8.484 8.430 16.234 1.00 92.06 103 LYS A O 1
ATOM 881 N N . TYR A 1 104 ? -8.856 9.925 17.861 1.00 91.19 104 TYR A N 1
ATOM 882 C CA . TYR A 1 104 ? -7.918 10.949 17.366 1.00 91.19 104 TYR A CA 1
ATOM 883 C C . TYR A 1 104 ? -6.566 10.969 18.102 1.00 91.19 104 TYR A C 1
ATOM 885 O O . TYR A 1 104 ? -5.557 11.381 17.534 1.00 91.19 104 TYR A O 1
ATOM 893 N N . LYS A 1 105 ? -6.500 10.484 19.352 1.00 90.00 105 LYS A N 1
ATOM 894 C CA . LYS A 1 105 ? -5.242 10.395 20.125 1.00 90.00 105 LYS A CA 1
ATOM 895 C C . LYS A 1 105 ? -4.112 9.637 19.398 1.00 90.00 105 LYS A C 1
ATOM 897 O O . LYS A 1 105 ? -2.972 10.103 19.479 1.00 90.00 105 LYS A O 1
ATOM 902 N N . PRO A 1 106 ? -4.383 8.546 18.646 1.00 92.94 106 PRO A N 1
ATOM 903 C CA . PRO A 1 106 ? -3.340 7.807 17.934 1.00 92.94 106 PRO A CA 1
ATOM 904 C C . PRO A 1 106 ? -2.590 8.610 16.865 1.00 92.94 106 PRO A C 1
ATOM 906 O O . PRO A 1 106 ? -1.490 8.209 16.502 1.00 92.94 106 PRO A O 1
ATOM 909 N N . ILE A 1 107 ? -3.110 9.756 16.401 1.00 94.62 107 ILE A N 1
ATOM 910 C CA . ILE A 1 107 ? -2.415 10.627 15.433 1.00 94.62 107 ILE A CA 1
ATOM 911 C C . ILE A 1 107 ? -1.023 11.003 15.948 1.00 94.62 107 ILE A C 1
ATOM 913 O O . ILE A 1 107 ? -0.044 10.902 15.213 1.00 94.62 107 ILE A O 1
ATOM 917 N N . LYS A 1 108 ? -0.911 11.368 17.233 1.00 95.56 108 LYS A N 1
ATOM 918 C CA . LYS A 1 108 ? 0.385 11.699 17.844 1.00 95.56 108 LYS A CA 1
ATOM 919 C C . LYS A 1 108 ? 1.338 10.503 17.816 1.00 95.56 108 LYS A C 1
ATOM 921 O O . LYS A 1 108 ? 2.516 10.669 17.531 1.00 95.56 108 LYS A O 1
ATOM 926 N N . LEU A 1 109 ? 0.826 9.296 18.065 1.00 96.06 109 LEU A N 1
ATOM 927 C CA . LEU A 1 109 ? 1.621 8.064 18.048 1.00 96.06 109 LEU A CA 1
ATOM 928 C C . LEU A 1 109 ? 2.105 7.713 16.637 1.00 96.06 109 LEU A C 1
ATOM 930 O O . LEU A 1 109 ? 3.242 7.276 16.472 1.00 96.06 109 LEU A O 1
ATOM 934 N N . ILE A 1 110 ? 1.268 7.937 15.623 1.00 96.81 110 ILE A N 1
ATOM 935 C CA . ILE A 1 110 ? 1.642 7.761 14.216 1.00 96.81 110 ILE A CA 1
ATOM 936 C C . ILE A 1 110 ? 2.747 8.754 13.847 1.00 96.81 110 ILE A C 1
ATOM 938 O O . ILE A 1 110 ? 3.762 8.331 13.307 1.00 96.81 110 ILE A O 1
ATOM 942 N N . ILE A 1 111 ? 2.614 10.033 14.224 1.00 97.06 111 ILE A N 1
ATOM 943 C CA . ILE A 1 111 ? 3.657 11.049 14.002 1.00 97.06 111 ILE A CA 1
ATOM 944 C C . ILE A 1 111 ? 4.973 10.633 14.669 1.00 97.06 111 ILE A C 1
ATOM 946 O O . ILE A 1 111 ? 6.016 10.666 14.020 1.00 97.06 111 ILE A O 1
ATOM 950 N N . TYR A 1 112 ? 4.942 10.180 15.928 1.00 97.38 112 TYR A N 1
ATOM 951 C CA . TYR A 1 112 ? 6.144 9.669 16.594 1.00 97.38 112 TYR A CA 1
ATOM 952 C C . TYR A 1 112 ? 6.755 8.470 15.862 1.00 97.38 112 TYR A C 1
ATOM 954 O O . TYR A 1 112 ? 7.975 8.389 15.752 1.00 97.38 112 TYR A O 1
ATOM 962 N N . SER A 1 113 ? 5.925 7.575 15.320 1.00 97.75 113 SER A N 1
ATOM 963 C CA . SER A 1 113 ? 6.401 6.429 14.537 1.00 97.75 113 SER A CA 1
ATOM 964 C C . SER A 1 113 ? 7.073 6.873 13.234 1.00 97.75 113 SER A C 1
ATOM 966 O O . SER A 1 113 ? 8.127 6.367 12.863 1.00 97.75 113 SER A O 1
ATOM 968 N N . SER A 1 114 ? 6.496 7.860 12.544 1.00 97.25 114 SER A N 1
ATOM 969 C CA . SER A 1 114 ? 7.075 8.439 11.329 1.00 97.25 114 SER A CA 1
ATOM 970 C C . SER A 1 114 ? 8.396 9.158 11.609 1.00 97.25 114 SER A C 1
ATOM 972 O O . SER A 1 114 ? 9.350 8.982 10.860 1.00 97.25 114 SER A O 1
ATOM 974 N N . LEU A 1 115 ? 8.493 9.916 12.706 1.00 97.88 115 LEU A N 1
ATOM 975 C CA . LEU A 1 115 ? 9.746 10.559 13.116 1.00 97.88 115 LEU A CA 1
ATOM 976 C C . LEU A 1 115 ? 10.827 9.529 13.461 1.00 97.88 115 LEU A C 1
ATOM 978 O O . LEU A 1 115 ? 11.971 9.672 13.035 1.00 97.88 115 LEU A O 1
ATOM 982 N N . LEU A 1 116 ? 10.467 8.467 14.187 1.00 98.12 116 LEU A N 1
ATOM 983 C CA . LEU A 1 116 ? 11.403 7.394 14.520 1.00 98.12 116 LEU A CA 1
ATOM 984 C C . LEU A 1 116 ? 11.853 6.643 13.263 1.00 98.12 116 LEU A C 1
ATOM 986 O O . LEU A 1 116 ? 13.036 6.356 13.121 1.00 98.12 116 LEU A O 1
ATOM 990 N N . SER A 1 117 ? 10.945 6.404 12.316 1.00 97.94 117 SER A N 1
ATOM 991 C CA . SER A 1 117 ? 11.276 5.861 10.998 1.00 97.94 117 SER A CA 1
ATOM 992 C C . SER A 1 117 ? 12.294 6.723 10.251 1.00 97.94 117 SER A C 1
ATOM 994 O O . SER A 1 117 ? 13.258 6.173 9.730 1.00 97.94 117 SER A O 1
ATOM 996 N N . LEU A 1 118 ? 12.106 8.048 10.206 1.00 96.38 118 LEU A N 1
ATOM 997 C CA . LEU A 1 118 ? 13.065 8.968 9.579 1.00 96.38 118 LEU A CA 1
ATOM 998 C C . LEU A 1 118 ? 14.432 8.917 10.270 1.00 96.38 118 LEU A C 1
ATOM 1000 O O . LEU A 1 118 ? 15.455 8.980 9.596 1.00 96.38 118 LEU A O 1
ATOM 1004 N N . GLY A 1 119 ? 14.450 8.757 11.597 1.00 97.56 119 GLY A N 1
ATOM 1005 C CA . GLY A 1 119 ? 15.673 8.520 12.363 1.00 97.56 119 GLY A CA 1
ATOM 1006 C C . GLY A 1 119 ? 16.366 7.211 11.976 1.00 97.56 119 GLY A C 1
ATOM 1007 O O . GLY A 1 119 ? 17.567 7.210 11.718 1.00 97.56 119 GLY A O 1
ATOM 1008 N N . LEU A 1 120 ? 15.616 6.109 11.865 1.00 97.81 120 LEU A N 1
ATOM 1009 C CA . LEU A 1 120 ? 16.143 4.796 11.469 1.00 97.81 120 LEU A CA 1
ATOM 1010 C C . LEU A 1 120 ? 16.709 4.786 10.042 1.00 97.81 120 LEU A C 1
ATOM 1012 O O . LEU A 1 120 ? 17.719 4.139 9.791 1.00 97.81 120 LEU A O 1
ATOM 1016 N N . SER A 1 121 ? 16.087 5.515 9.115 1.00 97.19 121 SER A N 1
ATOM 1017 C CA . SER A 1 121 ? 16.541 5.635 7.723 1.00 97.19 121 SER A CA 1
ATOM 1018 C C . SER A 1 121 ? 17.413 6.870 7.476 1.00 97.19 121 SER A C 1
ATOM 1020 O O . SER A 1 121 ? 17.653 7.230 6.323 1.00 97.19 121 SER A O 1
ATOM 1022 N N . SER A 1 122 ? 17.858 7.556 8.532 1.00 96.12 122 SER A N 1
ATOM 1023 C CA . SER A 1 122 ? 18.551 8.846 8.420 1.00 96.12 122 SER A CA 1
ATOM 1024 C C . SER A 1 122 ? 19.850 8.732 7.633 1.00 96.12 122 SER A C 1
ATOM 1026 O O . SER A 1 122 ? 20.087 9.561 6.764 1.00 96.12 122 SER A O 1
ATOM 1028 N N . PHE A 1 123 ? 20.629 7.667 7.842 1.00 95.19 123 PHE A N 1
ATOM 1029 C CA . PHE A 1 123 ? 21.871 7.420 7.101 1.00 95.19 123 PHE A CA 1
ATOM 1030 C C . PHE A 1 123 ? 21.669 7.388 5.577 1.00 95.19 123 PHE A C 1
ATOM 1032 O O . PHE A 1 123 ? 22.584 7.712 4.837 1.00 95.19 123 PHE A O 1
ATOM 1039 N N . PHE A 1 124 ? 20.477 7.016 5.103 1.00 93.12 124 PHE A N 1
ATOM 1040 C CA . PHE A 1 124 ? 20.142 7.014 3.683 1.00 93.12 124 PHE A CA 1
ATOM 1041 C C . PHE A 1 124 ? 19.524 8.347 3.251 1.00 93.12 124 PHE A C 1
ATOM 1043 O O . PHE A 1 124 ? 19.984 8.966 2.296 1.00 93.12 124 PHE A O 1
ATOM 1050 N N . ILE A 1 125 ? 18.493 8.815 3.964 1.00 91.06 125 ILE A N 1
ATOM 1051 C CA . ILE A 1 125 ? 17.746 10.022 3.578 1.00 91.06 125 ILE A CA 1
ATOM 1052 C C . ILE A 1 125 ? 18.634 11.265 3.643 1.00 91.06 125 ILE A C 1
ATOM 1054 O O . ILE A 1 125 ? 18.591 12.093 2.738 1.00 91.06 125 ILE A O 1
ATOM 1058 N N . VAL A 1 126 ? 19.438 11.398 4.699 1.00 92.62 126 VAL A N 1
ATOM 1059 C CA . VAL A 1 126 ? 20.346 12.535 4.876 1.00 92.62 126 VAL A CA 1
ATOM 1060 C C . VAL A 1 126 ? 21.369 12.552 3.743 1.00 92.62 126 VAL A C 1
ATOM 1062 O O . VAL A 1 126 ? 21.482 13.571 3.068 1.00 92.62 126 VAL A O 1
ATOM 1065 N N . SER A 1 127 ? 22.028 11.425 3.458 1.00 90.31 127 SER A N 1
ATOM 1066 C CA . SER A 1 127 ? 22.965 11.323 2.331 1.00 90.31 127 SER A CA 1
ATOM 1067 C C . SER A 1 127 ? 22.308 11.695 1.005 1.00 90.31 127 SER A C 1
ATOM 1069 O O . SER A 1 127 ? 22.829 12.540 0.287 1.00 90.31 127 SER A O 1
ATOM 1071 N N . VAL A 1 128 ? 21.110 11.176 0.713 1.00 87.56 128 VAL A N 1
ATOM 1072 C CA . VAL A 1 128 ? 20.377 11.536 -0.513 1.00 87.56 128 VAL A CA 1
ATOM 1073 C C . VAL A 1 128 ? 20.091 13.041 -0.582 1.00 87.56 128 VAL A C 1
ATOM 1075 O O . VAL A 1 128 ? 20.224 13.629 -1.650 1.00 87.56 128 VAL A O 1
ATOM 1078 N N . LEU A 1 129 ? 19.716 13.695 0.519 1.00 87.94 129 LEU A N 1
ATOM 1079 C CA . LEU A 1 129 ? 19.411 15.131 0.513 1.00 87.94 129 LEU A CA 1
ATOM 1080 C C . LEU A 1 129 ? 20.644 16.009 0.263 1.00 87.94 129 LEU A C 1
ATOM 1082 O O . LEU A 1 129 ? 20.533 16.998 -0.460 1.00 87.94 129 LEU A O 1
ATOM 1086 N N . PHE A 1 130 ? 21.798 15.659 0.835 1.00 91.19 130 PHE A N 1
ATOM 1087 C CA . PHE A 1 130 ? 23.024 16.453 0.698 1.00 91.19 130 PHE A CA 1
ATOM 1088 C C . PHE A 1 130 ? 23.814 16.127 -0.574 1.00 91.19 130 PHE A C 1
ATOM 1090 O O . PHE A 1 130 ? 24.415 17.020 -1.167 1.00 91.19 130 PHE A O 1
ATOM 1097 N N . GLU A 1 131 ? 23.788 14.875 -1.027 1.00 89.00 131 GLU A N 1
ATOM 1098 C CA . GLU A 1 131 ? 24.621 14.406 -2.138 1.00 89.00 131 GLU A CA 1
ATOM 1099 C C . GLU A 1 131 ? 23.882 14.376 -3.481 1.00 89.00 131 GLU A C 1
ATOM 1101 O O . GLU A 1 131 ? 24.525 14.261 -4.522 1.00 89.00 131 GLU A O 1
ATOM 1106 N N . ARG A 1 132 ? 22.549 14.549 -3.522 1.00 83.75 132 ARG A N 1
ATOM 1107 C CA . ARG A 1 132 ? 21.787 14.534 -4.790 1.00 83.75 132 ARG A CA 1
ATOM 1108 C C . ARG A 1 132 ? 22.291 15.552 -5.816 1.00 83.75 132 ARG A C 1
ATOM 1110 O O . ARG A 1 132 ? 22.200 15.281 -7.006 1.00 83.75 132 ARG A O 1
ATOM 1117 N N . GLY A 1 133 ? 22.814 16.701 -5.382 1.00 84.75 133 GLY A N 1
ATOM 1118 C CA . GLY A 1 133 ? 23.388 17.711 -6.283 1.00 84.75 133 GLY A CA 1
ATOM 1119 C C . GLY A 1 133 ? 24.723 17.305 -6.920 1.00 84.75 133 GLY A C 1
ATOM 1120 O O . GLY A 1 133 ? 25.138 17.917 -7.897 1.00 84.75 133 GLY A O 1
ATOM 1121 N N . LEU A 1 134 ? 25.382 16.275 -6.382 1.00 86.94 134 LEU A N 1
ATOM 1122 C CA . LEU A 1 134 ? 26.646 15.732 -6.886 1.00 86.94 134 LEU A CA 1
ATOM 1123 C C . LEU A 1 134 ? 26.429 14.643 -7.947 1.00 86.94 134 LEU A C 1
ATOM 1125 O O . LEU A 1 134 ? 27.374 14.253 -8.629 1.00 86.94 134 LEU A O 1
ATOM 1129 N N . VAL A 1 135 ? 25.196 14.148 -8.089 1.00 82.31 135 VAL A N 1
ATOM 1130 C CA . VAL A 1 135 ? 24.832 13.073 -9.016 1.00 82.31 135 VAL A CA 1
ATOM 1131 C C . VAL A 1 135 ? 24.026 13.652 -10.170 1.00 82.31 135 VAL A C 1
ATOM 1133 O O . VAL A 1 135 ? 23.058 14.385 -9.971 1.00 82.31 135 VAL A O 1
ATOM 1136 N N . ASN A 1 136 ? 24.399 13.298 -11.399 1.00 78.44 136 ASN A N 1
ATOM 1137 C CA . ASN A 1 136 ? 23.627 13.700 -12.563 1.00 78.44 136 ASN A CA 1
ATOM 1138 C C . ASN A 1 136 ? 22.313 12.898 -12.628 1.00 78.44 136 ASN A C 1
ATOM 1140 O O . ASN A 1 136 ? 22.312 11.708 -12.930 1.00 78.44 136 ASN A O 1
ATOM 1144 N N . MET A 1 137 ? 21.197 13.565 -12.327 1.00 72.75 137 MET A N 1
ATOM 1145 C CA . MET A 1 137 ? 19.854 12.978 -12.350 1.00 72.75 137 MET A CA 1
ATOM 1146 C C . MET A 1 137 ? 19.176 13.056 -13.726 1.00 72.75 137 MET A C 1
ATOM 1148 O O . MET 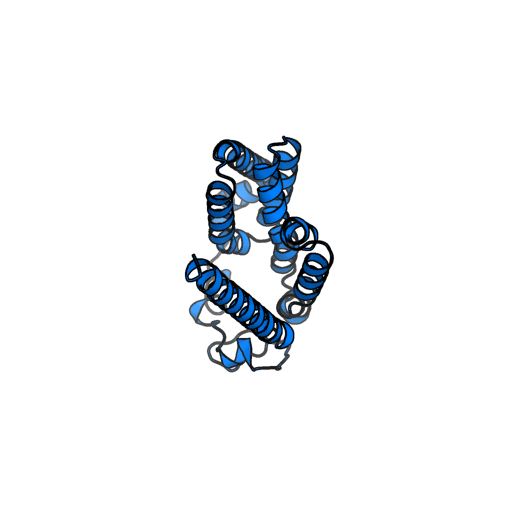A 1 137 ? 18.106 12.470 -13.891 1.00 72.75 137 MET A O 1
ATOM 1152 N N . SER A 1 138 ? 19.748 13.784 -14.695 1.00 68.19 138 SER A N 1
ATOM 1153 C CA . SER A 1 138 ? 19.099 14.033 -15.989 1.00 68.19 138 SER A CA 1
ATOM 1154 C C . SER A 1 138 ? 18.919 12.731 -16.774 1.00 68.19 138 SER A C 1
ATOM 1156 O O . SER A 1 138 ? 17.827 12.444 -17.252 1.00 68.19 138 SER A O 1
ATOM 1158 N N . SER A 1 139 ? 19.918 11.845 -16.743 1.00 66.50 139 SER A N 1
ATOM 1159 C CA . SER A 1 139 ? 19.881 10.530 -17.401 1.00 66.50 139 SER A CA 1
ATOM 1160 C C . SER A 1 139 ? 18.857 9.536 -16.827 1.00 66.50 139 SER A C 1
ATOM 1162 O O . SER A 1 139 ? 18.591 8.516 -17.456 1.00 66.50 139 SER A O 1
ATOM 1164 N N . ILE A 1 140 ? 18.281 9.806 -15.647 1.00 67.06 140 ILE A N 1
ATOM 1165 C CA . ILE A 1 140 ? 17.325 8.914 -14.955 1.00 67.06 140 ILE A CA 1
ATOM 1166 C C . ILE A 1 140 ? 15.878 9.431 -15.074 1.00 67.06 140 ILE A C 1
ATOM 1168 O O . ILE A 1 140 ? 14.930 8.711 -14.776 1.00 67.06 140 ILE A O 1
ATOM 1172 N N . ILE A 1 141 ? 15.683 10.682 -15.497 1.00 67.12 141 ILE A N 1
ATOM 1173 C CA . ILE A 1 141 ? 14.358 11.322 -15.601 1.00 67.12 141 ILE A CA 1
ATOM 1174 C C . ILE A 1 141 ? 14.000 11.622 -17.065 1.00 67.12 141 ILE A C 1
ATOM 1176 O O . ILE A 1 141 ? 12.824 11.762 -17.405 1.00 67.12 141 ILE A O 1
ATOM 1180 N N . GLU A 1 142 ? 14.998 11.698 -17.942 1.00 68.62 142 GLU A N 1
ATOM 1181 C CA . GLU A 1 142 ? 14.821 12.038 -19.349 1.00 68.62 142 GLU A CA 1
ATOM 1182 C C . GLU A 1 142 ? 14.593 10.794 -20.230 1.00 68.62 142 GLU A C 1
ATOM 1184 O O . GLU A 1 142 ? 14.795 9.647 -19.827 1.00 68.62 142 GLU A O 1
ATOM 1189 N N . GLU A 1 143 ? 14.105 11.041 -21.448 1.00 75.25 143 GLU A N 1
ATOM 1190 C CA . GLU A 1 143 ? 13.855 10.045 -22.500 1.00 75.25 143 GLU A CA 1
ATOM 1191 C C . GLU A 1 143 ? 12.873 8.919 -22.132 1.00 75.25 143 GLU A C 1
ATOM 1193 O O . GLU A 1 143 ? 11.657 9.082 -22.286 1.00 75.25 143 GLU A O 1
ATOM 1198 N N . TYR A 1 144 ? 13.397 7.761 -21.717 1.00 70.56 144 TYR A N 1
ATOM 1199 C CA . TYR A 1 144 ? 12.630 6.551 -21.429 1.00 70.56 144 TYR A CA 1
ATOM 1200 C C . TYR A 1 144 ? 11.866 6.653 -20.109 1.00 70.56 144 TYR A C 1
ATOM 1202 O O . TYR A 1 144 ? 10.844 6.017 -19.954 1.00 70.56 144 TYR A O 1
ATOM 1210 N N . PHE A 1 145 ? 12.295 7.458 -19.138 1.00 75.62 145 PHE A N 1
ATOM 1211 C CA . PHE A 1 145 ? 11.648 7.472 -17.814 1.00 75.62 145 PHE A CA 1
ATOM 1212 C C . PHE A 1 145 ? 10.475 8.456 -17.698 1.00 75.62 145 PHE A C 1
ATOM 1214 O O . PHE A 1 145 ? 9.947 8.717 -16.613 1.00 75.62 145 PHE A O 1
ATOM 1221 N N . ILE A 1 146 ? 10.024 8.994 -18.829 1.00 81.31 146 ILE A N 1
ATOM 1222 C CA . ILE A 1 146 ? 8.952 9.977 -18.889 1.00 81.31 146 ILE A CA 1
ATOM 1223 C C . ILE A 1 146 ? 7.593 9.291 -18.679 1.00 81.31 146 ILE A C 1
ATOM 1225 O O . ILE A 1 146 ? 7.046 8.673 -19.590 1.00 81.31 146 ILE A O 1
ATOM 1229 N N . TYR A 1 147 ? 7.002 9.465 -17.491 1.00 82.50 147 TYR A N 1
ATOM 1230 C CA . TYR A 1 147 ? 5.804 8.727 -17.055 1.00 82.50 147 TYR A CA 1
ATOM 1231 C C . TYR A 1 147 ? 4.632 8.740 -18.051 1.00 82.50 147 TYR A C 1
ATOM 1233 O O . TYR A 1 147 ? 3.962 7.724 -18.218 1.00 82.50 147 TYR A O 1
ATOM 1241 N N . TYR A 1 148 ? 4.384 9.859 -18.746 1.00 82.62 148 TYR A N 1
ATOM 1242 C CA . TYR A 1 148 ? 3.234 9.970 -19.651 1.00 82.62 148 TYR A CA 1
ATOM 1243 C C . TYR A 1 148 ? 3.357 9.111 -20.914 1.00 82.62 148 TYR A C 1
ATOM 1245 O O . TYR A 1 148 ? 2.375 8.941 -21.635 1.00 82.62 148 TYR A O 1
ATOM 1253 N N . ARG A 1 149 ? 4.546 8.568 -21.192 1.00 83.25 149 ARG A N 1
ATOM 1254 C CA . ARG A 1 149 ? 4.783 7.651 -22.310 1.00 83.25 149 ARG A CA 1
ATOM 1255 C C . ARG A 1 149 ? 4.464 6.196 -21.976 1.00 83.25 149 ARG A C 1
ATOM 1257 O O . ARG A 1 149 ? 4.401 5.391 -22.894 1.00 83.25 149 ARG A O 1
ATOM 1264 N N . HIS A 1 150 ? 4.227 5.888 -20.701 1.00 86.81 150 HIS A N 1
ATOM 1265 C CA . HIS A 1 150 ? 4.088 4.527 -20.178 1.00 86.81 150 HIS A CA 1
ATOM 1266 C C . HIS A 1 150 ? 2.703 4.262 -19.584 1.00 86.81 150 HIS A C 1
ATOM 1268 O O . HIS A 1 150 ? 2.557 3.463 -18.659 1.00 86.81 150 HIS A O 1
ATOM 1274 N N . PHE A 1 151 ? 1.673 4.955 -20.079 1.00 89.69 151 PHE A N 1
ATOM 1275 C CA . PHE A 1 151 ? 0.299 4.679 -19.674 1.00 89.69 151 PHE A CA 1
ATOM 1276 C C . PHE A 1 151 ? -0.236 3.442 -20.405 1.00 89.69 151 PHE A C 1
ATOM 1278 O O . PHE A 1 151 ? -0.434 3.502 -21.620 1.00 89.69 151 PHE A O 1
ATOM 1285 N N . PRO A 1 152 ? -0.538 2.343 -19.690 1.00 90.25 152 PRO A N 1
ATOM 1286 C CA . PRO A 1 152 ? -1.083 1.153 -20.320 1.00 90.25 152 PRO A CA 1
ATOM 1287 C C . PRO A 1 152 ? -2.525 1.390 -20.779 1.00 90.25 152 PRO A C 1
ATOM 1289 O O . PRO A 1 152 ? -3.333 2.029 -20.099 1.00 90.25 152 PRO A O 1
ATOM 1292 N N . SER A 1 153 ? -2.884 0.813 -21.923 1.00 92.12 153 SER A N 1
ATOM 1293 C CA . SER A 1 153 ? -4.265 0.820 -22.407 1.00 92.12 153 SER A CA 1
ATOM 1294 C C . SER A 1 153 ? -5.191 -0.023 -21.526 1.00 92.12 153 SER A C 1
ATOM 1296 O O . SER A 1 153 ? -4.790 -1.020 -20.922 1.00 92.12 153 SER A O 1
ATOM 1298 N N . ILE A 1 154 ? -6.491 0.294 -21.549 1.00 92.56 154 ILE A N 1
ATOM 1299 C CA . ILE A 1 154 ? -7.540 -0.513 -20.894 1.00 92.56 154 ILE A CA 1
ATOM 1300 C C . ILE A 1 154 ? -7.476 -1.975 -21.367 1.00 92.56 154 ILE A C 1
ATOM 1302 O O . ILE A 1 154 ? -7.645 -2.906 -20.576 1.00 92.56 154 ILE A O 1
ATOM 1306 N N . LYS A 1 155 ? -7.176 -2.192 -22.655 1.00 92.31 155 LYS A N 1
ATOM 1307 C CA . LYS A 1 155 ? -7.009 -3.533 -23.218 1.00 92.31 155 LYS A CA 1
ATOM 1308 C C . LYS A 1 155 ? -5.820 -4.257 -22.585 1.00 92.31 155 LYS A C 1
ATOM 1310 O O . LYS A 1 155 ? -5.978 -5.417 -22.220 1.00 92.31 155 LYS A O 1
ATOM 1315 N N . GLN A 1 156 ? -4.667 -3.608 -22.427 1.00 92.12 156 GLN A N 1
ATOM 1316 C CA . GLN A 1 156 ? -3.494 -4.208 -21.778 1.00 92.12 156 GLN A CA 1
ATOM 1317 C C . GLN A 1 156 ? -3.744 -4.516 -20.296 1.00 92.12 156 GLN A C 1
ATOM 1319 O O . GLN A 1 156 ? -3.329 -5.573 -19.830 1.00 92.12 156 GLN A O 1
ATOM 1324 N N . LEU A 1 157 ? -4.479 -3.648 -19.596 1.00 93.00 157 LEU A N 1
ATOM 1325 C CA . LEU A 1 157 ? -4.799 -3.811 -18.178 1.00 93.00 157 LEU A CA 1
ATOM 1326 C C . LEU A 1 157 ? -5.774 -4.967 -17.896 1.00 93.00 157 LEU A C 1
ATOM 1328 O O . LEU A 1 157 ? -5.534 -5.759 -16.986 1.00 93.00 157 LEU A O 1
ATOM 1332 N N . PHE A 1 158 ? -6.875 -5.076 -18.650 1.00 93.69 158 PHE A N 1
ATOM 1333 C CA . PHE A 1 158 ? -7.981 -5.982 -18.290 1.00 93.69 158 PHE A CA 1
ATOM 1334 C C . PHE A 1 158 ? -8.158 -7.182 -19.221 1.00 93.69 158 PHE A C 1
ATOM 1336 O O . PHE A 1 158 ? -8.640 -8.229 -18.787 1.00 93.69 158 PHE A O 1
ATOM 1343 N N . ILE A 1 159 ? -7.803 -7.046 -20.499 1.00 93.06 159 ILE A N 1
ATOM 1344 C CA . ILE A 1 159 ? -8.157 -8.030 -21.533 1.00 93.06 159 ILE A CA 1
ATOM 1345 C C . ILE A 1 159 ? -6.931 -8.833 -21.968 1.00 93.06 159 ILE A C 1
ATOM 1347 O O . ILE A 1 159 ? -7.027 -10.046 -22.151 1.00 93.06 159 ILE A O 1
ATOM 1351 N N . SER A 1 160 ? -5.781 -8.178 -22.122 1.00 91.25 160 SER A N 1
ATOM 1352 C CA . SER A 1 160 ? -4.565 -8.792 -22.640 1.00 91.25 160 SER A CA 1
ATOM 1353 C C . SER A 1 160 ? -4.042 -9.888 -21.714 1.00 91.25 160 SER A C 1
ATOM 1355 O O . SER A 1 160 ? -4.013 -9.750 -20.490 1.00 91.25 160 SER A O 1
ATOM 1357 N N . ARG A 1 161 ? -3.603 -10.983 -22.338 1.00 90.88 161 ARG A N 1
ATOM 1358 C CA . ARG A 1 161 ? -2.884 -12.105 -21.713 1.00 90.88 161 ARG A CA 1
ATOM 1359 C C . ARG A 1 161 ? -1.433 -12.179 -22.184 1.00 90.88 161 ARG A C 1
ATOM 1361 O O . ARG A 1 161 ? -0.763 -13.177 -21.941 1.00 90.88 161 ARG A O 1
ATOM 1368 N N . PHE A 1 162 ? -0.984 -11.160 -22.913 1.00 91.50 162 PHE A N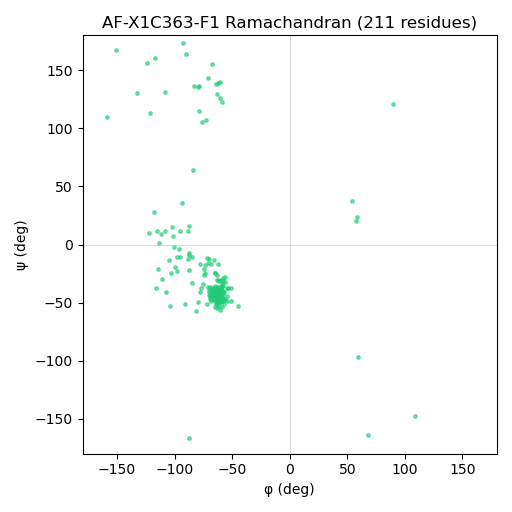 1
ATOM 1369 C CA . PHE A 1 162 ? 0.367 -11.105 -23.440 1.00 91.50 162 PHE A CA 1
ATOM 1370 C C . PHE A 1 162 ? 1.386 -11.097 -22.295 1.00 91.50 162 PHE A C 1
ATOM 1372 O O . PHE A 1 162 ? 1.188 -10.429 -21.273 1.00 91.50 162 PHE A O 1
ATOM 1379 N N . TRP A 1 163 ? 2.466 -11.847 -22.492 1.00 92.81 163 TRP A N 1
ATOM 1380 C CA . TRP A 1 163 ? 3.633 -11.866 -21.627 1.00 92.81 163 TRP A CA 1
ATOM 1381 C C . TRP A 1 163 ? 4.881 -11.763 -22.492 1.00 92.81 163 TRP A C 1
ATOM 1383 O O . TRP A 1 163 ? 5.038 -12.516 -23.452 1.00 92.81 163 TRP A O 1
ATOM 1393 N N . GLY A 1 164 ? 5.766 -10.849 -22.124 1.00 92.06 164 GLY A N 1
ATOM 1394 C CA . GLY A 1 164 ? 7.043 -10.634 -22.781 1.00 92.06 164 GLY A CA 1
ATOM 1395 C C . GLY A 1 164 ? 8.059 -10.092 -21.784 1.00 92.06 164 GLY A C 1
ATOM 1396 O O . GLY A 1 164 ? 7.702 -9.720 -20.665 1.00 92.06 164 GLY A O 1
ATOM 1397 N N . PHE A 1 165 ? 9.324 -10.094 -22.195 1.00 91.00 165 PHE A N 1
ATOM 1398 C CA . PHE A 1 165 ? 10.468 -9.705 -21.365 1.00 91.00 165 PHE A CA 1
ATOM 1399 C C . PHE A 1 165 ? 11.083 -8.363 -21.781 1.00 91.00 165 PHE A C 1
ATOM 1401 O O . PHE A 1 165 ? 12.197 -8.046 -21.375 1.00 91.00 165 PHE A O 1
ATOM 1408 N N . GLY A 1 166 ? 10.406 -7.605 -22.646 1.00 88.06 166 GLY A N 1
ATOM 1409 C CA . GLY A 1 166 ? 10.909 -6.312 -23.093 1.00 88.06 166 GLY A CA 1
ATOM 1410 C C . GLY A 1 166 ? 10.494 -5.165 -22.170 1.00 88.06 166 GLY A C 1
ATOM 1411 O O . GLY A 1 166 ? 10.057 -5.379 -21.042 1.00 88.06 166 GLY A O 1
ATOM 1412 N N . GLY A 1 167 ? 10.663 -3.934 -22.644 1.00 85.75 167 GLY A N 1
ATOM 1413 C CA . GLY A 1 167 ? 10.315 -2.725 -21.902 1.00 85.75 167 GLY A CA 1
ATOM 1414 C C . GLY A 1 167 ? 8.907 -2.221 -22.196 1.00 85.75 167 GLY A C 1
ATOM 1415 O O . GLY A 1 167 ? 8.217 -2.687 -23.112 1.00 85.75 167 GLY A O 1
ATOM 1416 N N . SER A 1 168 ? 8.515 -1.206 -21.432 1.00 86.12 168 SER A N 1
ATOM 1417 C CA . SER A 1 168 ? 7.391 -0.373 -21.825 1.00 86.12 168 SER A CA 1
ATOM 1418 C C . SER A 1 168 ? 7.853 0.614 -22.885 1.00 86.12 168 SER A C 1
ATOM 1420 O O . SER A 1 168 ? 8.924 1.200 -22.775 1.00 86.12 168 SER A O 1
ATOM 1422 N N . THR A 1 169 ? 7.057 0.805 -23.920 1.00 84.50 169 THR A N 1
ATOM 1423 C CA . THR A 1 169 ? 7.382 1.679 -25.045 1.00 84.50 169 THR A CA 1
ATOM 1424 C C . THR A 1 169 ? 6.285 2.706 -25.216 1.00 84.50 169 THR A C 1
ATOM 1426 O O . THR A 1 169 ? 5.144 2.477 -24.834 1.00 84.50 169 THR A O 1
ATOM 1429 N N . PHE A 1 170 ? 6.610 3.836 -25.837 1.00 82.50 170 PHE A N 1
ATOM 1430 C CA . PHE A 1 170 ? 5.582 4.806 -26.177 1.00 82.50 170 PHE A CA 1
ATOM 1431 C C . PHE A 1 170 ? 4.542 4.187 -27.122 1.00 82.50 170 PHE A C 1
ATOM 1433 O O . PHE A 1 170 ? 4.898 3.691 -28.190 1.00 82.50 170 PHE A O 1
ATOM 1440 N N . GLY A 1 171 ? 3.266 4.259 -26.745 1.00 82.12 171 GLY A N 1
ATOM 1441 C CA . GLY A 1 171 ? 2.154 3.725 -27.531 1.00 82.12 171 GLY A CA 1
ATOM 1442 C C . GLY A 1 171 ? 1.540 2.477 -26.899 1.00 82.12 171 GLY A C 1
ATOM 1443 O O . GLY A 1 171 ? 1.468 2.373 -25.682 1.00 82.12 171 GLY A O 1
ATOM 1444 N N . PHE A 1 172 ? 1.038 1.563 -27.732 1.00 80.44 172 PHE A N 1
ATOM 1445 C CA . PHE A 1 172 ? 0.324 0.355 -27.284 1.00 80.44 172 PHE A CA 1
ATOM 1446 C C . PHE A 1 172 ? 1.067 -0.951 -27.584 1.00 80.44 172 PHE A C 1
ATOM 1448 O O . PHE A 1 172 ? 0.565 -2.030 -27.264 1.00 80.44 172 PHE A O 1
ATOM 1455 N N . ASP A 1 173 ? 2.253 -0.855 -28.182 1.00 83.00 173 ASP A N 1
ATOM 1456 C CA . ASP A 1 173 ? 3.078 -1.991 -28.598 1.00 83.00 173 ASP A CA 1
ATOM 1457 C C . ASP A 1 173 ? 4.101 -2.374 -27.519 1.00 83.00 173 ASP A C 1
ATOM 1459 O O . ASP A 1 173 ? 5.232 -2.764 -27.810 1.00 83.00 173 ASP A O 1
ATOM 1463 N N . ASP A 1 174 ? 3.702 -2.251 -26.249 1.00 86.69 174 ASP A N 1
ATOM 1464 C CA . ASP A 1 174 ? 4.551 -2.637 -25.132 1.00 86.69 174 ASP A CA 1
ATOM 1465 C C . ASP A 1 174 ? 4.914 -4.118 -25.187 1.00 86.69 174 ASP A C 1
ATOM 1467 O O . ASP A 1 174 ? 4.089 -5.002 -25.435 1.00 86.69 174 ASP A O 1
ATOM 1471 N N . THR A 1 175 ? 6.169 -4.386 -24.851 1.00 87.94 175 THR A N 1
ATOM 1472 C CA . THR A 1 175 ? 6.754 -5.729 -24.902 1.00 87.94 175 THR A CA 1
ATOM 1473 C C . THR A 1 175 ? 6.834 -6.388 -23.523 1.00 87.94 175 THR A C 1
ATOM 1475 O O . THR A 1 175 ? 7.359 -7.496 -23.396 1.00 87.94 175 THR A O 1
ATOM 1478 N N . MET A 1 176 ? 6.246 -5.745 -22.507 1.00 90.69 176 MET A N 1
ATOM 1479 C CA . MET A 1 176 ? 5.982 -6.303 -21.180 1.00 90.69 176 MET A CA 1
ATOM 1480 C C . MET A 1 176 ? 4.485 -6.363 -20.870 1.00 90.69 176 MET A C 1
ATOM 1482 O O . MET A 1 176 ? 3.662 -5.685 -21.484 1.00 90.69 176 MET A O 1
ATOM 1486 N N . SER A 1 177 ? 4.121 -7.201 -19.899 1.00 92.69 177 SER A N 1
ATOM 1487 C CA . SER A 1 177 ? 2.731 -7.346 -19.468 1.00 92.69 177 SER A CA 1
ATOM 1488 C C . SER A 1 177 ? 2.337 -6.269 -18.455 1.00 92.69 177 SER A C 1
ATOM 1490 O O . SER A 1 177 ? 3.053 -6.031 -17.488 1.00 92.69 177 SER A O 1
ATOM 1492 N N . PHE A 1 178 ? 1.149 -5.688 -18.635 1.00 91.69 178 PHE A N 1
ATOM 1493 C CA . PHE A 1 178 ? 0.488 -4.796 -17.669 1.00 91.69 178 PHE A CA 1
ATOM 1494 C C . PHE A 1 178 ? -0.811 -5.388 -17.118 1.00 91.69 178 PHE A C 1
ATOM 1496 O O . PHE A 1 178 ? -1.623 -4.686 -16.516 1.00 91.69 178 PHE A O 1
ATOM 1503 N N . SER A 1 179 ? -1.052 -6.673 -17.373 1.00 92.81 179 SER A N 1
ATOM 1504 C CA . SER A 1 179 ? -2.317 -7.307 -17.025 1.00 92.81 179 SER A CA 1
ATOM 1505 C C . SER A 1 179 ? -2.528 -7.294 -15.511 1.00 92.81 179 SER A C 1
ATOM 1507 O O . SER A 1 179 ? -1.679 -7.761 -14.753 1.00 92.81 179 SER A O 1
ATOM 1509 N N . MET A 1 180 ? -3.694 -6.826 -15.059 1.00 90.19 180 MET A N 1
ATOM 1510 C CA . MET A 1 180 ? -4.094 -6.923 -13.649 1.00 90.19 180 MET A CA 1
ATOM 1511 C C . MET A 1 180 ? -4.442 -8.361 -13.234 1.00 90.19 180 MET A C 1
ATOM 1513 O O . MET A 1 180 ? -4.600 -8.636 -12.047 1.00 90.19 180 MET A O 1
ATOM 1517 N N . GLY A 1 181 ? -4.569 -9.274 -14.203 1.00 93.00 181 GLY A N 1
ATOM 1518 C CA . GLY A 1 181 ? -4.993 -10.655 -13.996 1.00 93.00 181 GLY A CA 1
ATOM 1519 C C . GLY A 1 181 ? -6.506 -10.808 -14.084 1.00 93.00 181 GLY A C 1
ATOM 1520 O O . GLY A 1 181 ? -7.258 -10.220 -13.306 1.00 93.00 181 GLY A O 1
ATOM 1521 N N . HIS A 1 182 ? -6.969 -11.639 -15.023 1.00 93.44 182 HIS A N 1
ATOM 1522 C CA . HIS A 1 182 ? -8.399 -11.892 -15.237 1.00 93.44 182 HIS A CA 1
ATOM 1523 C C . HIS A 1 182 ? -9.086 -12.414 -13.985 1.00 93.44 182 HIS A C 1
ATOM 1525 O O . HIS A 1 182 ? -10.174 -11.961 -13.650 1.00 93.44 182 HIS A O 1
ATOM 1531 N N . LEU A 1 183 ? -8.428 -13.316 -13.256 1.00 93.69 183 LEU A N 1
ATOM 1532 C CA . LEU A 1 183 ? -8.963 -13.841 -12.005 1.00 93.69 183 LEU A CA 1
ATOM 1533 C C . LEU A 1 183 ? -9.162 -12.729 -10.974 1.00 93.69 183 LEU A C 1
ATOM 1535 O O . LEU A 1 183 ? -10.211 -12.688 -10.342 1.00 93.69 183 LEU A O 1
ATOM 1539 N N . HIS A 1 184 ? -8.216 -11.797 -10.843 1.00 93.88 184 HIS A N 1
ATOM 1540 C CA . HIS A 1 184 ? -8.288 -10.694 -9.886 1.00 93.88 184 HIS A CA 1
ATOM 1541 C C . HIS A 1 184 ? -9.492 -9.797 -10.137 1.00 93.88 184 HIS A C 1
ATOM 1543 O O . HIS A 1 184 ? -10.317 -9.629 -9.236 1.00 93.88 184 HIS A O 1
ATOM 1549 N N . TRP A 1 185 ? -9.634 -9.250 -11.345 1.00 92.31 185 TRP A N 1
ATOM 1550 C CA . TRP A 1 185 ? -10.707 -8.291 -11.608 1.00 92.31 185 TRP A CA 1
ATOM 1551 C C . TRP A 1 185 ? -12.077 -8.963 -11.784 1.00 92.31 185 TRP A C 1
ATOM 1553 O O . TRP A 1 185 ? -13.063 -8.439 -11.266 1.00 92.31 185 TRP A O 1
ATOM 1563 N N . ILE A 1 186 ? -12.162 -10.143 -12.420 1.00 95.00 186 ILE A N 1
ATOM 1564 C CA . ILE A 1 186 ? -13.435 -10.870 -12.586 1.00 95.00 186 ILE A CA 1
ATOM 1565 C C . ILE A 1 186 ? -13.958 -11.326 -11.227 1.00 95.00 186 ILE A C 1
ATOM 1567 O O . ILE A 1 186 ? -15.125 -11.100 -10.909 1.00 95.00 186 ILE A O 1
ATOM 1571 N N . PHE A 1 187 ? -13.106 -11.934 -10.397 1.00 94.12 187 PHE A N 1
ATOM 1572 C CA . PHE A 1 187 ? -13.524 -12.386 -9.072 1.00 94.12 187 PHE A CA 1
ATOM 1573 C C . PHE A 1 187 ? -13.935 -11.206 -8.187 1.00 94.12 187 PHE A C 1
ATOM 1575 O O . PHE A 1 187 ? -14.972 -11.268 -7.528 1.00 94.12 187 PHE A O 1
ATOM 1582 N N . SER A 1 188 ? -13.184 -10.100 -8.229 1.00 92.38 188 SER A N 1
ATOM 1583 C CA . SER A 1 188 ? -13.548 -8.875 -7.505 1.00 92.38 188 SER A CA 1
ATOM 1584 C C . SER A 1 188 ? -14.910 -8.333 -7.948 1.00 92.38 188 SER A C 1
ATOM 1586 O O . SER A 1 188 ? -15.710 -7.937 -7.102 1.00 92.38 188 SER A O 1
ATOM 1588 N N . LEU A 1 189 ? -15.212 -8.373 -9.252 1.00 94.62 189 LEU A N 1
ATOM 1589 C CA . LEU A 1 189 ? -16.503 -7.948 -9.793 1.00 94.62 189 LEU A CA 1
ATOM 1590 C C . LEU A 1 189 ? -17.648 -8.865 -9.339 1.00 94.62 189 LEU A C 1
ATOM 1592 O O . LEU A 1 189 ? -18.693 -8.373 -8.920 1.00 94.62 189 LEU A O 1
ATOM 1596 N N . ILE A 1 190 ? -17.444 -10.186 -9.361 1.00 95.62 190 ILE A N 1
ATOM 1597 C CA . ILE A 1 190 ? -18.432 -11.168 -8.884 1.00 95.62 190 ILE A CA 1
ATOM 1598 C C . ILE A 1 190 ? -18.741 -10.941 -7.402 1.00 95.62 190 ILE A C 1
ATOM 1600 O O . ILE A 1 190 ? -19.910 -10.873 -7.020 1.00 95.62 190 ILE A O 1
ATOM 1604 N N . VAL A 1 191 ? -17.709 -10.782 -6.567 1.00 92.25 191 VAL A N 1
ATOM 1605 C CA . VAL A 1 191 ? -17.878 -10.516 -5.132 1.00 92.25 191 VAL A CA 1
ATOM 1606 C C . VAL A 1 191 ? -18.607 -9.191 -4.913 1.00 92.25 191 VAL A C 1
ATOM 1608 O O . VAL A 1 191 ? -19.541 -9.135 -4.115 1.00 92.25 191 VAL A O 1
ATOM 1611 N N . PHE A 1 192 ? -18.238 -8.141 -5.648 1.00 93.81 192 PHE A N 1
ATOM 1612 C CA . PHE A 1 192 ? -18.884 -6.835 -5.552 1.00 93.81 192 PHE A CA 1
ATOM 1613 C C . PHE A 1 192 ? -20.379 -6.896 -5.900 1.00 93.81 192 PHE A C 1
ATOM 1615 O O . PHE A 1 192 ? -21.211 -6.416 -5.129 1.00 93.81 192 PHE A O 1
ATOM 1622 N N . ILE A 1 193 ? -20.738 -7.551 -7.009 1.00 95.38 193 ILE A N 1
ATOM 1623 C CA . ILE A 1 193 ? -22.136 -7.750 -7.418 1.00 95.38 193 ILE A CA 1
ATOM 1624 C C . ILE A 1 193 ? -22.889 -8.590 -6.379 1.00 95.38 193 ILE A C 1
ATOM 1626 O O . ILE A 1 193 ? -24.000 -8.232 -5.991 1.00 95.38 193 ILE A O 1
ATOM 1630 N N . GLY A 1 194 ? -22.285 -9.670 -5.877 1.00 93.69 194 GLY A N 1
ATOM 1631 C CA . GLY A 1 194 ? -22.884 -10.509 -4.838 1.00 93.69 194 GLY A CA 1
ATOM 1632 C C . GLY A 1 194 ? -23.201 -9.725 -3.562 1.00 93.69 194 GLY A C 1
ATOM 1633 O O . GLY A 1 194 ? -24.312 -9.816 -3.037 1.00 93.69 194 GLY A O 1
ATOM 1634 N N . VAL A 1 195 ? -22.265 -8.891 -3.099 1.00 91.69 195 VAL A N 1
ATOM 1635 C CA . VAL A 1 195 ? -22.464 -8.014 -1.934 1.00 91.69 195 VAL A CA 1
ATOM 1636 C C . VAL A 1 195 ? -23.579 -6.998 -2.192 1.00 91.69 195 VAL A C 1
ATOM 1638 O O . VAL A 1 195 ? -24.443 -6.821 -1.333 1.00 91.69 195 VAL A O 1
ATOM 1641 N N . LEU A 1 196 ? -23.620 -6.376 -3.375 1.00 94.00 196 LEU A N 1
ATOM 1642 C CA . LEU A 1 196 ? -24.692 -5.446 -3.744 1.00 94.00 196 LEU A CA 1
ATOM 1643 C C . LEU A 1 196 ? -26.071 -6.113 -3.715 1.00 94.00 196 LEU A C 1
ATOM 1645 O O . LEU A 1 196 ? -27.002 -5.556 -3.133 1.00 94.00 196 LEU A O 1
ATOM 1649 N N . ILE A 1 197 ? -26.203 -7.317 -4.277 1.00 94.75 197 ILE A N 1
ATOM 1650 C CA . ILE A 1 197 ? -27.463 -8.075 -4.275 1.00 94.75 197 ILE A CA 1
ATOM 1651 C C . ILE A 1 197 ? -27.918 -8.364 -2.840 1.00 94.75 197 ILE A C 1
ATOM 1653 O O . ILE A 1 197 ? -29.088 -8.156 -2.512 1.00 94.75 197 ILE A O 1
ATOM 1657 N N . VAL A 1 198 ? -27.004 -8.797 -1.966 1.00 92.94 198 VAL A N 1
ATOM 1658 C CA . VAL A 1 198 ? -27.313 -9.072 -0.553 1.00 92.94 198 VAL A CA 1
ATOM 1659 C C . VAL A 1 198 ? -27.770 -7.803 0.170 1.00 92.94 198 VAL A C 1
ATOM 1661 O O . VAL A 1 198 ? -28.775 -7.833 0.882 1.00 92.94 198 VAL A O 1
ATOM 1664 N N . ILE A 1 199 ? -27.088 -6.674 -0.039 1.00 92.62 199 ILE A N 1
ATOM 1665 C CA . ILE A 1 199 ? -27.460 -5.387 0.567 1.00 92.62 199 ILE A CA 1
ATOM 1666 C C . ILE A 1 199 ? -28.849 -4.942 0.092 1.00 92.62 199 ILE A C 1
ATOM 1668 O O . ILE A 1 199 ? -29.678 -4.544 0.913 1.00 92.62 199 ILE A O 1
ATOM 1672 N N . ILE A 1 200 ? -29.126 -5.035 -1.212 1.00 92.88 200 ILE A N 1
ATOM 1673 C CA . ILE A 1 200 ? -30.425 -4.663 -1.788 1.00 92.88 200 ILE A CA 1
ATOM 1674 C C . ILE A 1 200 ? -31.532 -5.554 -1.216 1.00 92.88 200 ILE A C 1
ATOM 1676 O O . ILE A 1 200 ? -32.545 -5.037 -0.744 1.00 92.88 200 ILE A O 1
ATOM 1680 N N . LYS A 1 201 ? -31.325 -6.876 -1.172 1.00 90.81 201 LYS A N 1
ATOM 1681 C CA . LYS A 1 201 ? -32.297 -7.827 -0.614 1.00 90.81 201 LYS A CA 1
ATOM 1682 C C . LYS A 1 201 ? -32.589 -7.547 0.862 1.00 90.81 201 LYS A C 1
ATOM 1684 O O . LYS A 1 201 ? -33.754 -7.507 1.252 1.00 90.81 201 LYS A O 1
ATOM 1689 N N . ASN A 1 202 ? -31.558 -7.293 1.667 1.00 87.88 202 ASN A N 1
ATOM 1690 C CA . ASN A 1 202 ? -31.720 -6.983 3.089 1.00 87.88 202 ASN A CA 1
ATOM 1691 C C . ASN A 1 202 ? -32.461 -5.656 3.313 1.00 87.88 202 ASN A C 1
ATOM 1693 O O . ASN A 1 202 ? -33.268 -5.551 4.235 1.00 87.88 202 ASN A O 1
ATOM 1697 N N . ARG A 1 203 ? -32.242 -4.653 2.453 1.00 83.81 203 ARG A N 1
ATOM 1698 C CA . ARG A 1 203 ? -32.949 -3.365 2.524 1.00 83.81 203 ARG A CA 1
ATOM 1699 C C . ARG A 1 203 ? -34.421 -3.477 2.116 1.00 83.81 203 ARG A C 1
ATOM 1701 O O . ARG A 1 203 ? -35.254 -2.801 2.711 1.00 83.81 203 ARG A O 1
ATOM 1708 N N . LEU A 1 204 ? -34.741 -4.318 1.131 1.00 75.12 204 LEU A N 1
ATOM 1709 C CA . LEU A 1 204 ? -36.121 -4.588 0.710 1.00 75.12 204 LEU A CA 1
ATOM 1710 C C . LEU A 1 204 ? -36.888 -5.384 1.775 1.00 75.12 204 LEU A C 1
ATOM 1712 O O . LEU A 1 204 ? -38.000 -5.005 2.131 1.00 75.12 204 LEU A O 1
ATOM 1716 N N . TRP A 1 205 ? -36.268 -6.413 2.362 1.00 65.94 205 TRP A N 1
ATOM 1717 C CA . TRP A 1 205 ? -36.872 -7.175 3.461 1.00 65.94 205 TRP A CA 1
ATOM 1718 C C . TRP A 1 205 ? -37.083 -6.308 4.713 1.00 65.94 205 TRP A C 1
ATOM 1720 O O . TRP A 1 205 ? -38.123 -6.387 5.360 1.00 65.94 205 TRP A O 1
ATOM 1730 N N . GLY A 1 206 ? -36.121 -5.440 5.045 1.00 61.16 206 GLY A N 1
ATOM 1731 C CA . GLY A 1 206 ? -36.232 -4.517 6.178 1.00 61.16 206 GLY A CA 1
ATOM 1732 C C . GLY A 1 206 ? -37.341 -3.468 6.032 1.00 61.16 206 GLY A C 1
ATOM 1733 O O . GLY A 1 206 ? -37.839 -2.988 7.044 1.00 61.16 206 GLY A O 1
ATOM 1734 N N . LYS A 1 207 ? -37.757 -3.133 4.802 1.00 58.41 207 LYS A N 1
ATOM 1735 C CA . LYS A 1 207 ? -38.909 -2.251 4.554 1.00 58.41 207 LYS A CA 1
ATOM 1736 C C . LYS A 1 207 ? -40.250 -2.967 4.731 1.00 58.41 207 LYS A C 1
ATOM 1738 O O . LYS A 1 207 ? -41.128 -2.401 5.367 1.00 58.41 207 LYS A O 1
ATOM 1743 N N . GLY A 1 208 ? -40.378 -4.215 4.271 1.00 54.47 208 GLY A N 1
ATOM 1744 C CA . GLY A 1 208 ? -41.633 -4.977 4.385 1.00 54.47 208 GLY A CA 1
ATOM 1745 C C . GLY A 1 208 ? -42.080 -5.264 5.825 1.00 54.47 208 GLY A C 1
ATOM 1746 O O . GLY A 1 208 ? -43.267 -5.379 6.080 1.00 54.47 208 GLY A O 1
ATOM 1747 N N . LYS A 1 209 ? -41.153 -5.312 6.793 1.00 53.19 209 LYS A N 1
ATOM 1748 C CA . LYS A 1 209 ? -41.489 -5.482 8.222 1.00 53.19 209 LYS A CA 1
ATOM 1749 C C . LYS A 1 209 ? -41.989 -4.213 8.925 1.00 53.19 209 LYS A C 1
ATOM 1751 O O . LYS A 1 209 ? -42.541 -4.325 10.012 1.00 53.19 209 LYS A O 1
ATOM 1756 N N . ASN A 1 210 ? -41.774 -3.031 8.347 1.00 51.91 210 ASN A N 1
ATOM 1757 C CA . ASN A 1 210 ? -42.194 -1.759 8.948 1.00 51.91 210 ASN A CA 1
ATOM 1758 C C . ASN A 1 210 ? -43.548 -1.260 8.413 1.00 51.91 210 ASN A C 1
ATOM 1760 O O . ASN A 1 210 ? -44.022 -0.233 8.883 1.00 51.91 210 ASN A O 1
ATOM 1764 N N . GLU A 1 211 ? -44.151 -1.954 7.444 1.00 52.59 211 GLU A N 1
ATOM 1765 C CA . GLU A 1 211 ? -45.464 -1.615 6.867 1.00 52.59 211 GLU A CA 1
ATOM 1766 C C . GLU A 1 211 ? -46.615 -2.479 7.437 1.00 52.59 211 GLU A C 1
ATOM 1768 O O . GLU A 1 211 ? -47.770 -2.243 7.102 1.00 52.59 211 GLU A O 1
ATOM 1773 N N . GLU A 1 212 ? -46.325 -3.445 8.321 1.00 48.41 212 GLU A N 1
ATOM 1774 C CA . GLU A 1 212 ? -47.311 -4.351 8.953 1.00 48.41 212 GLU A CA 1
ATOM 1775 C C . GLU A 1 212 ? -47.690 -3.984 10.410 1.00 48.41 212 GLU A C 1
ATOM 1777 O O . GLU A 1 212 ? -48.291 -4.805 11.105 1.00 48.41 212 GLU A O 1
ATOM 1782 N N . TYR A 1 213 ? -47.376 -2.772 10.888 1.00 41.69 213 TYR A N 1
ATOM 1783 C CA . TYR A 1 213 ? -47.777 -2.286 12.222 1.00 41.69 213 TYR A CA 1
ATOM 1784 C C . TYR A 1 213 ? -48.608 -1.006 12.158 1.00 41.69 213 TYR A C 1
ATOM 1786 O O . TYR A 1 213 ? -48.167 -0.055 11.474 1.00 41.69 213 TYR A O 1
#

pLDDT: mean 90.84, std 10.06, range [41.69, 98.44]

Foldseek 3Di:
DLLLQCVPPNNVRSVVVVVLLVVFVVLVCCVPQVVLVLVNVLSVLVSQLLNLLLCCQPPVDLVSLQSNLVSLLSNVVRDPVVCVVCVVVSVVSNVVSCVVVVGDVSVVSNVSSPVSSCVSNVVPVVCCVVCVVVDPCCVVCDDPNPVVQQDEDPCLAAPDPDAANAARGRDHPGRHGNYSDNCVVVVVVVVVVVVVVVVVVVVVVVVVVVVPD

Mean predicted aligned error: 6.12 Å

Solvent-accessible surface area (backbone atoms only — not comparable to full-atom values): 11598 Å² total; per-residue (Å²): 79,36,78,43,38,35,80,78,49,40,70,67,47,7,52,53,51,29,52,55,56,68,67,32,45,58,59,52,37,28,56,77,44,67,59,37,55,41,61,52,51,34,65,62,28,50,39,50,35,57,32,27,52,51,48,25,60,73,67,67,46,71,68,33,33,56,53,31,12,52,34,49,20,51,29,58,74,39,29,62,68,58,46,66,67,42,46,63,57,53,49,53,49,52,53,49,49,29,65,76,69,70,47,69,76,44,56,61,48,51,52,52,15,53,53,50,11,51,60,74,34,31,81,55,55,52,48,51,70,72,48,48,85,80,48,85,58,60,83,70,53,45,85,86,54,39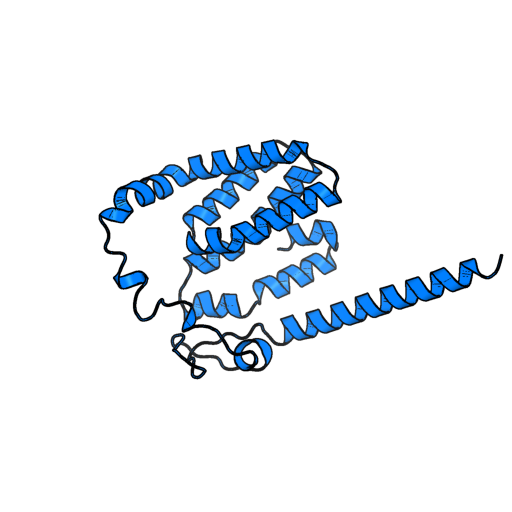,68,88,44,61,61,77,50,70,55,40,34,65,68,45,82,66,78,48,69,52,54,81,38,78,63,84,80,43,36,37,54,60,28,59,39,61,67,55,55,51,50,50,49,52,53,50,52,52,51,49,52,52,53,52,51,53,55,53,55,60,48,62,69,69,74,79,116

Sequence (213 aa):
MYLLTREFFGYFGALISAIFYIYAPYHAVDVYVRGSLNEFFCFIWLPAIFWAIYKLVKEEKKIFIFILSIFLAFLLLSHNVMVMLFIPSIFAWIVFLIIYLKKYKPIKLIIYSSLLSLGLSSFFIVSVLFERGLVNMSSIIEEYFIYYRHFPSIKQLFISRFWGFGGSTFGFDDTMSFSMGHLHWIFSLIVFIGVLIVIIKNRLWGKGKNEEY

Organism: NCBI:txid412755

Nearest PDB structures (foldseek):
  8age-assembly1_A  TM=5.998E-01  e=1.227E+00  Saccharomyces cerevisiae
  8pn9-assembly1_A  TM=5.915E-01  e=2.116E+00  Homo sapiens
  6c26-assembly1_A  TM=5.881E-01  e=3.306E+00  Saccharomyces cerevisiae S288C
  8b6l-assembly1_I  TM=6.357E-01  e=4.916E+00  Homo sapiens
  6s7o-assembly1_A  TM=4.121E-01  e=4.916E+00  Homo sapiens

Secondary structure (DSSP, 8-state):
-HHHHHHHHHHHHHHHHHHHHHT-HHHHIIIIIS--HHHHHHHHHHHHHHHHHHHHHHH--THHHHHHHHHHHHHHHH-HHHHHHHHHHHHHHHHHHHHHHT--THHHHHHHHHHHHHHHTHHHHHHHHHHGGGS--HHHHSGGG-GGG----HIIIII-----BS---SSS--SB-----HHHHHHHHHHHHHHHHHHHHHHHHHHHTTS--

Radius of gyration: 21.42 Å; Cα contacts (8 Å, |Δi|>4): 199; chains: 1; bounding box: 74×35×51 Å